Protein AF-A0A101GQS1-F1 (afdb_monomer)

Foldseek 3Di:
DVLVVLLVVLCVVQDDFDADPALGTKDKAWDDKDFPPPPDDPDDGQKIKIFIFIDAAAPDDQCNVCVSSVVSQVVSCVVVVLWDKDKHFDKDWDQDPVRDIDIDGLDQHHFDQCPPPVNVVLDDDPPPPDPPDDDGDDNDDDCCSCQCVPVVAREDEDEFDDPVLPPDPPRDGDPVSVVSSVCSVVPPDDPPVVVVVDDQPPDDDHDHHDYDYDDDDDDDPDPDDDGSRTMMMMTGRDDPDD

Mean predicted aligned error: 12.51 Å

Structure (mmCIF, N/CA/C/O backbone):
data_AF-A0A101GQS1-F1
#
_entry.id   AF-A0A101GQS1-F1
#
loop_
_atom_site.group_PDB
_atom_site.id
_atom_site.type_symbol
_atom_site.label_atom_id
_atom_site.label_alt_id
_atom_site.label_comp_id
_atom_site.label_asym_id
_atom_site.label_entity_id
_atom_site.label_seq_id
_atom_site.pdbx_PDB_ins_code
_atom_site.Cartn_x
_atom_site.Cartn_y
_atom_site.Cartn_z
_atom_site.occupancy
_atom_site.B_iso_or_equiv
_atom_site.auth_seq_id
_atom_site.auth_comp_id
_atom_site.auth_asym_id
_atom_site.auth_atom_id
_atom_site.pdbx_PDB_model_num
ATOM 1 N N . MET A 1 1 ? -17.249 7.925 18.571 1.00 57.56 1 MET A N 1
ATOM 2 C CA . MET A 1 1 ? -16.593 8.965 17.734 1.00 57.56 1 MET A CA 1
ATOM 3 C C . MET A 1 1 ? -15.457 9.698 18.450 1.00 57.56 1 MET A C 1
ATOM 5 O O . MET A 1 1 ? -14.369 9.740 17.896 1.00 57.56 1 MET A O 1
ATOM 9 N N . LYS A 1 2 ? -15.648 10.219 19.678 1.00 71.62 2 LYS A N 1
ATOM 10 C CA . LYS A 1 2 ? -14.567 10.901 20.428 1.00 71.62 2 LYS A CA 1
ATOM 11 C C . LYS A 1 2 ? -13.313 10.036 20.640 1.00 71.62 2 LYS A C 1
ATOM 13 O O . LYS A 1 2 ? -12.212 10.530 20.462 1.00 71.62 2 LYS A O 1
ATOM 18 N N . THR A 1 3 ? -13.489 8.743 20.910 1.00 84.38 3 THR A N 1
ATOM 19 C CA . THR A 1 3 ? -12.393 7.770 21.070 1.00 84.38 3 THR A CA 1
ATOM 20 C C . THR A 1 3 ? -11.575 7.555 19.789 1.00 84.38 3 THR A C 1
ATOM 22 O O . THR A 1 3 ? -10.353 7.463 19.855 1.00 84.38 3 THR A O 1
ATOM 25 N N . MET A 1 4 ? -12.217 7.552 18.611 1.00 88.75 4 MET A N 1
ATOM 26 C CA . MET A 1 4 ? -11.519 7.447 17.318 1.00 88.75 4 MET A CA 1
ATOM 27 C C . MET A 1 4 ? -10.634 8.669 17.047 1.00 88.75 4 MET A C 1
ATOM 29 O O . MET A 1 4 ? -9.553 8.520 16.492 1.00 88.75 4 MET A O 1
ATOM 33 N N . MET A 1 5 ? -11.047 9.871 17.464 1.00 90.25 5 MET A N 1
ATOM 34 C CA . MET A 1 5 ? -10.208 11.066 17.298 1.00 90.25 5 MET A CA 1
ATOM 35 C C . MET A 1 5 ? -8.887 10.943 18.063 1.00 90.25 5 MET A C 1
ATOM 37 O O . MET A 1 5 ? -7.844 11.310 17.525 1.00 90.25 5 MET A O 1
ATOM 41 N N . SER A 1 6 ? -8.915 10.385 19.279 1.00 89.75 6 SER A N 1
ATOM 42 C CA . SER A 1 6 ? -7.698 10.114 20.055 1.00 89.75 6 SER A CA 1
ATOM 43 C C . SER A 1 6 ? -6.780 9.140 19.320 1.00 89.75 6 SER A C 1
ATOM 45 O O . SER A 1 6 ? -5.589 9.407 19.193 1.00 89.75 6 SER A O 1
ATOM 47 N N . LEU A 1 7 ? -7.342 8.061 18.762 1.00 93.25 7 LEU A N 1
ATOM 48 C CA . LEU A 1 7 ? -6.574 7.091 17.985 1.00 93.25 7 LEU A CA 1
ATOM 49 C C . LEU A 1 7 ? -5.949 7.720 16.734 1.00 93.25 7 LEU A C 1
ATOM 51 O O . LEU A 1 7 ? -4.758 7.545 16.510 1.00 93.25 7 LEU A O 1
ATOM 55 N N . LEU A 1 8 ? -6.712 8.481 15.945 1.00 94.00 8 LEU A N 1
ATOM 56 C CA . LEU A 1 8 ? -6.187 9.143 14.745 1.00 94.00 8 LEU A CA 1
ATOM 57 C C . LEU A 1 8 ? -5.112 10.175 15.071 1.00 94.00 8 LEU A C 1
ATOM 59 O O . LEU A 1 8 ? -4.105 10.245 14.377 1.00 94.00 8 LEU A O 1
ATOM 63 N N . THR A 1 9 ? -5.296 10.926 16.157 1.00 93.75 9 THR A N 1
ATOM 64 C CA . THR A 1 9 ? -4.289 11.880 16.632 1.00 93.75 9 THR A CA 1
ATOM 65 C C . THR A 1 9 ? -2.993 11.167 17.013 1.00 93.75 9 THR A C 1
ATOM 67 O O . THR A 1 9 ? -1.916 11.644 16.667 1.00 93.75 9 THR A O 1
ATOM 70 N N . SER A 1 10 ? -3.078 10.027 17.704 1.00 94.75 10 SER A N 1
ATOM 71 C CA . SER A 1 10 ? -1.903 9.213 18.029 1.00 94.75 10 SER A CA 1
ATOM 72 C C . SER A 1 10 ? -1.272 8.589 16.789 1.00 94.75 10 SER A C 1
ATOM 74 O O . SER A 1 10 ? -0.054 8.606 16.671 1.00 94.75 10 SER A O 1
ATOM 76 N N . VAL A 1 11 ? -2.061 8.109 15.823 1.00 95.19 11 VAL A N 1
ATOM 77 C CA . VAL A 1 11 ? -1.522 7.603 14.550 1.00 95.19 11 VAL A CA 1
ATOM 78 C C . VAL A 1 11 ? -0.736 8.692 13.823 1.00 95.19 11 VAL A C 1
ATOM 80 O O . VAL A 1 11 ? 0.394 8.436 13.435 1.00 95.19 11 VAL A O 1
ATOM 83 N N . GLU A 1 12 ? -1.267 9.909 13.706 1.00 93.56 12 GLU A N 1
ATOM 84 C CA . GLU A 1 12 ? -0.570 11.014 13.031 1.00 93.56 12 GLU A CA 1
ATOM 85 C C . GLU A 1 12 ? 0.730 11.426 13.746 1.00 93.56 12 GLU A C 1
ATOM 87 O O . GLU A 1 12 ? 1.696 11.818 13.100 1.00 93.56 12 GLU A O 1
ATOM 92 N N . LYS A 1 13 ? 0.775 11.336 15.083 1.00 94.75 13 LYS A N 1
ATOM 93 C CA . LYS A 1 13 ? 1.939 11.751 15.887 1.00 94.75 13 LYS A CA 1
ATOM 94 C C . LYS A 1 13 ? 3.006 10.671 16.049 1.00 94.75 13 LYS A C 1
ATOM 96 O O . LYS A 1 13 ? 4.185 10.994 16.154 1.00 94.75 13 LYS A O 1
ATOM 101 N N . GLU A 1 14 ? 2.592 9.415 16.168 1.00 95.75 14 GLU A N 1
ATOM 102 C CA . GLU A 1 14 ? 3.450 8.299 16.582 1.00 95.75 14 GLU A CA 1
ATOM 103 C C . GLU A 1 14 ? 3.821 7.378 15.412 1.00 95.75 14 GLU A C 1
ATOM 105 O O . GLU A 1 14 ? 4.739 6.560 15.532 1.00 95.75 14 GLU A O 1
ATOM 110 N N . PHE A 1 15 ? 3.126 7.475 14.273 1.00 94.25 15 PHE A N 1
ATOM 111 C CA . PHE A 1 15 ? 3.508 6.736 13.078 1.00 94.25 15 PHE A CA 1
ATOM 112 C C . PHE A 1 15 ? 4.801 7.308 12.495 1.00 94.25 15 PHE A C 1
ATOM 114 O O . PHE A 1 15 ? 4.880 8.465 12.097 1.00 94.25 15 PHE A O 1
ATOM 121 N N . ILE A 1 16 ? 5.810 6.451 12.408 1.00 93.00 16 ILE A N 1
ATOM 122 C CA . ILE A 1 16 ? 7.114 6.757 11.828 1.00 93.00 16 ILE A CA 1
ATOM 123 C C . ILE A 1 16 ? 7.197 6.027 10.487 1.00 93.00 16 ILE A C 1
ATOM 125 O O . ILE A 1 16 ? 7.263 4.790 10.484 1.00 93.00 16 ILE A O 1
ATOM 129 N N . PRO A 1 17 ? 7.180 6.747 9.355 1.00 88.19 17 PRO A N 1
ATOM 130 C CA . PRO A 1 17 ? 7.329 6.131 8.051 1.00 88.19 17 PRO A CA 1
ATOM 131 C C . PRO A 1 17 ? 8.732 5.547 7.871 1.00 88.19 17 PRO A C 1
ATOM 133 O O . PRO A 1 17 ? 9.728 6.042 8.392 1.00 88.19 17 PRO A O 1
ATOM 136 N N . HIS A 1 18 ? 8.809 4.464 7.105 1.00 87.38 18 HIS A N 1
ATOM 137 C CA . HIS A 1 18 ? 10.094 3.912 6.688 1.00 87.38 18 HIS A CA 1
ATOM 138 C C . HIS A 1 18 ? 10.671 4.777 5.565 1.00 87.38 18 HIS A C 1
ATOM 140 O O . HIS A 1 18 ? 9.917 5.408 4.828 1.00 87.38 18 HIS A O 1
ATOM 146 N N . TRP A 1 19 ? 11.988 4.750 5.384 1.00 89.12 19 TRP A N 1
ATOM 147 C CA . TRP A 1 19 ? 12.665 5.476 4.313 1.00 89.12 19 TRP A CA 1
ATOM 148 C C . TRP A 1 19 ? 13.533 4.534 3.480 1.00 89.12 19 TRP A C 1
ATOM 150 O O . TRP A 1 19 ? 14.114 3.584 4.006 1.00 89.12 19 TRP A O 1
ATOM 160 N N . HIS A 1 20 ? 13.619 4.794 2.178 1.00 86.06 20 HIS A N 1
ATOM 161 C CA . HIS A 1 20 ? 14.476 4.062 1.253 1.00 86.06 20 HIS A CA 1
ATOM 162 C C . HIS A 1 20 ? 15.251 5.036 0.348 1.00 86.06 20 HIS A C 1
ATOM 164 O O . HIS A 1 20 ? 14.618 5.928 -0.220 1.00 86.06 20 HIS A O 1
ATOM 170 N N . PRO A 1 21 ? 16.564 4.832 0.107 1.00 84.56 21 PRO A N 1
ATOM 171 C CA . PRO A 1 21 ? 17.395 5.759 -0.671 1.00 84.56 21 PRO A CA 1
ATOM 172 C C . PRO A 1 21 ? 16.851 6.130 -2.049 1.00 84.56 21 PRO A C 1
ATOM 174 O O . PRO A 1 21 ? 16.933 7.285 -2.448 1.00 84.56 21 PRO A O 1
ATOM 177 N N . LEU A 1 22 ? 16.276 5.156 -2.762 1.00 81.00 22 LEU A N 1
ATOM 178 C CA . LEU A 1 22 ? 15.710 5.377 -4.094 1.00 81.00 22 LEU A CA 1
ATOM 179 C C . LEU A 1 22 ? 14.228 5.764 -4.067 1.00 81.00 22 LEU A C 1
ATOM 181 O O . LEU A 1 22 ? 13.785 6.493 -4.936 1.00 81.00 22 LEU A O 1
ATOM 185 N N . LEU A 1 23 ? 13.440 5.235 -3.125 1.00 81.44 23 LEU A N 1
ATOM 186 C CA . LEU A 1 23 ? 11.970 5.343 -3.179 1.00 81.44 23 LEU A CA 1
ATOM 187 C C . LEU A 1 23 ? 11.432 6.471 -2.290 1.00 81.44 23 LEU A C 1
ATOM 189 O O . LEU A 1 23 ? 10.243 6.790 -2.359 1.00 81.44 23 LEU A O 1
ATOM 193 N N . GLY A 1 24 ? 12.306 7.060 -1.471 1.00 85.25 24 GLY A N 1
ATOM 194 C CA . GLY A 1 24 ? 11.981 8.095 -0.510 1.00 85.25 24 GLY A CA 1
ATOM 195 C C . GLY A 1 24 ? 11.261 7.555 0.722 1.00 85.25 24 GLY A C 1
ATOM 196 O O . GLY A 1 24 ? 11.428 6.402 1.131 1.00 85.25 24 GLY A O 1
ATOM 197 N N . GLU A 1 25 ? 10.474 8.434 1.328 1.00 84.25 25 GLU A N 1
ATOM 198 C CA . GLU A 1 25 ? 9.696 8.160 2.528 1.00 84.25 25 GLU A CA 1
ATOM 199 C C . GLU A 1 25 ? 8.403 7.398 2.188 1.00 84.25 25 GLU A C 1
ATOM 201 O O . GLU A 1 25 ? 7.691 7.703 1.226 1.00 84.25 25 GLU A O 1
ATOM 206 N N . GLY A 1 26 ? 8.088 6.379 2.985 1.00 83.25 26 GLY A N 1
ATOM 207 C CA . GLY A 1 26 ? 6.782 5.736 2.965 1.00 83.25 26 GLY A CA 1
ATOM 208 C C . GLY A 1 26 ? 5.706 6.714 3.432 1.00 83.25 26 GLY A C 1
ATOM 209 O O . GLY A 1 26 ? 5.958 7.604 4.230 1.00 83.25 26 GLY A O 1
ATOM 210 N N . ILE A 1 27 ? 4.474 6.538 2.970 1.00 84.12 27 ILE A N 1
ATOM 211 C CA . ILE A 1 27 ? 3.362 7.401 3.390 1.00 84.12 27 ILE A CA 1
ATOM 212 C C . ILE A 1 27 ? 2.271 6.570 4.039 1.00 84.12 27 ILE A C 1
ATOM 214 O O . ILE A 1 27 ? 2.053 5.422 3.651 1.00 84.12 27 ILE A O 1
ATOM 218 N N . LEU A 1 28 ? 1.565 7.175 4.987 1.00 89.06 28 LEU A N 1
ATOM 219 C CA . LEU A 1 28 ? 0.296 6.703 5.519 1.00 89.06 28 LEU A CA 1
ATOM 220 C C . LEU A 1 28 ? -0.673 7.885 5.469 1.00 89.06 28 LEU A C 1
ATOM 222 O O . LEU A 1 28 ? -0.412 8.923 6.070 1.00 89.06 28 LEU A O 1
ATOM 226 N N . LYS A 1 29 ? -1.754 7.765 4.700 1.00 87.88 29 LYS A N 1
ATOM 227 C CA . LYS A 1 29 ? -2.747 8.830 4.524 1.00 87.88 29 LYS A CA 1
ATOM 228 C C . LYS A 1 29 ? -4.140 8.285 4.750 1.00 87.88 29 LYS A C 1
ATOM 230 O O . LYS A 1 29 ? -4.486 7.236 4.215 1.00 87.88 29 LYS A O 1
ATOM 235 N N . VAL A 1 30 ? -4.941 8.995 5.536 1.00 91.06 30 VAL A N 1
ATOM 236 C CA . VAL A 1 30 ? -6.366 8.686 5.668 1.00 91.06 30 VAL A CA 1
ATOM 237 C C . VAL A 1 30 ? -7.041 8.937 4.323 1.00 91.06 30 VAL A C 1
ATOM 239 O O . VAL A 1 30 ? -6.847 9.986 3.715 1.00 91.06 30 VAL A O 1
ATOM 242 N N . THR A 1 31 ? -7.814 7.959 3.866 1.00 85.38 31 THR A N 1
ATOM 243 C CA . THR A 1 31 ? -8.552 8.010 2.593 1.00 85.38 31 THR A CA 1
ATOM 244 C C . THR A 1 31 ? -10.052 8.101 2.825 1.00 85.38 31 THR A C 1
ATOM 246 O O . THR A 1 31 ? -10.718 8.878 2.156 1.00 85.38 31 THR A O 1
ATOM 249 N N . ASP A 1 32 ? -10.562 7.381 3.827 1.00 88.19 32 ASP A N 1
ATOM 250 C CA . ASP A 1 32 ? -11.980 7.344 4.170 1.00 88.19 32 ASP A CA 1
ATOM 251 C C . ASP A 1 32 ? -12.149 7.275 5.699 1.00 88.19 32 ASP A C 1
ATOM 253 O O . ASP A 1 32 ? -11.41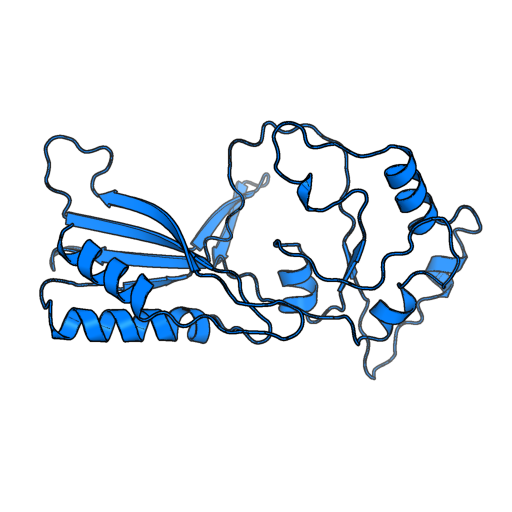7 6.548 6.378 1.00 88.19 32 ASP A O 1
ATOM 257 N N . ILE A 1 33 ? -13.135 7.998 6.243 1.00 91.69 33 ILE A N 1
ATOM 258 C CA . ILE A 1 33 ? -13.606 7.883 7.634 1.00 91.69 33 ILE A CA 1
ATOM 259 C C . ILE A 1 33 ? -15.122 7.702 7.587 1.00 91.69 33 ILE A C 1
ATOM 261 O O . ILE A 1 33 ? -15.843 8.619 7.198 1.00 91.69 33 ILE A O 1
ATOM 265 N N . ILE A 1 34 ? -15.611 6.531 7.989 1.00 91.12 34 ILE A N 1
ATOM 266 C CA . ILE A 1 34 ? -17.026 6.164 7.875 1.00 91.12 34 ILE A CA 1
ATOM 267 C C . ILE A 1 34 ? -17.545 5.733 9.246 1.00 91.12 34 ILE A C 1
ATOM 269 O O . ILE A 1 34 ? -17.047 4.778 9.848 1.00 91.12 34 ILE A O 1
ATOM 273 N N . SER A 1 35 ? -18.555 6.435 9.754 1.00 89.31 35 SER A N 1
ATOM 274 C CA . SER A 1 35 ? -19.300 6.019 10.942 1.00 89.31 35 SER A CA 1
ATOM 275 C C . SER A 1 35 ? -20.334 4.943 10.588 1.00 89.31 35 SER A C 1
ATOM 277 O O . SER A 1 35 ? -20.719 4.798 9.436 1.00 89.31 35 SER A O 1
ATOM 279 N N . SER A 1 36 ? -20.795 4.161 11.561 1.00 88.06 36 SER A N 1
ATOM 280 C CA . SER A 1 36 ? -21.915 3.231 11.368 1.00 88.06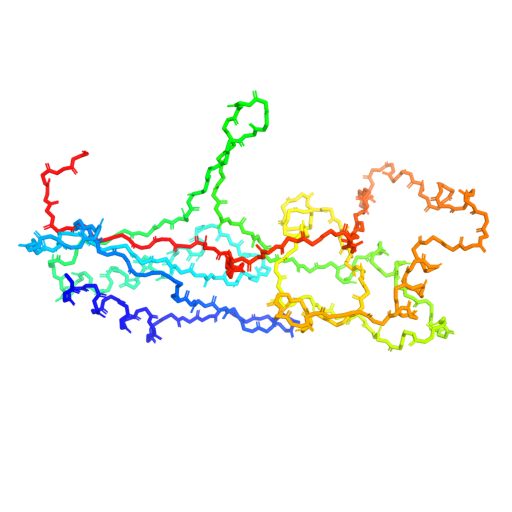 36 SER A CA 1
ATOM 281 C C . SER A 1 36 ? -22.936 3.407 12.495 1.00 88.06 36 SER A C 1
ATOM 283 O O . SER A 1 36 ? -22.519 3.450 13.655 1.00 88.06 36 SER A O 1
ATOM 285 N N . PRO A 1 37 ? -24.244 3.467 12.181 1.00 89.81 37 PRO A N 1
ATOM 286 C CA . PRO A 1 37 ? -24.823 3.423 10.829 1.00 89.81 37 PRO A CA 1
ATOM 287 C C . PRO A 1 37 ? -24.518 4.683 9.989 1.00 89.81 37 PRO A C 1
ATOM 289 O O . PRO A 1 37 ? -24.333 5.771 10.536 1.00 89.81 37 PRO A O 1
ATOM 292 N N . TYR A 1 38 ? -24.456 4.517 8.661 1.00 87.19 38 TYR A N 1
ATOM 293 C CA . TYR A 1 38 ? -24.281 5.586 7.667 1.00 87.19 38 TYR A CA 1
ATOM 294 C C . TYR A 1 38 ? -25.169 5.317 6.434 1.00 87.19 38 TYR A C 1
ATOM 296 O O . TYR A 1 38 ? -25.209 4.169 5.988 1.00 87.19 38 TYR A O 1
ATOM 304 N N . PRO A 1 39 ? -25.853 6.330 5.861 1.00 87.75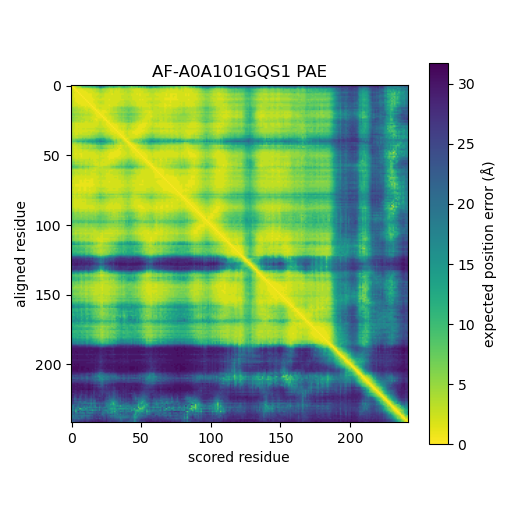 39 PRO A N 1
ATOM 305 C CA . PRO A 1 39 ? -25.930 7.718 6.329 1.00 87.75 39 PRO A CA 1
ATOM 306 C C . PRO A 1 39 ? -26.634 7.829 7.692 1.00 87.75 39 PRO A C 1
ATOM 308 O O . PRO A 1 39 ? -27.408 6.958 8.085 1.00 87.75 39 PRO A O 1
ATOM 311 N N . GLY A 1 40 ? -26.316 8.875 8.458 1.00 82.12 40 GLY A N 1
ATOM 312 C CA . GLY A 1 40 ? -26.866 9.055 9.803 1.00 82.12 40 GLY A CA 1
ATOM 313 C C . GLY A 1 40 ? -28.370 9.345 9.774 1.00 82.12 40 GLY A C 1
ATOM 314 O O . GLY A 1 40 ? -28.809 10.229 9.047 1.00 82.12 40 GLY A O 1
ATOM 315 N N . ALA A 1 41 ? -29.149 8.636 10.595 1.00 82.06 41 ALA A N 1
ATOM 316 C CA . ALA A 1 41 ? -30.606 8.786 10.692 1.00 82.06 41 ALA A CA 1
ATOM 317 C C . ALA A 1 41 ? -31.045 9.084 12.139 1.00 82.06 41 ALA A C 1
ATOM 319 O O . ALA A 1 41 ? -31.773 8.308 12.749 1.00 82.06 41 ALA A O 1
ATOM 320 N N . SER A 1 42 ? -30.545 10.184 12.718 1.00 87.06 42 SER A N 1
ATOM 321 C CA . SER A 1 42 ? -30.807 10.584 14.118 1.00 87.06 42 SER A CA 1
ATOM 322 C C . SER A 1 42 ? -30.396 9.538 15.170 1.00 87.06 42 SER A C 1
ATOM 324 O O . SER A 1 42 ? -30.968 9.471 16.255 1.00 87.06 42 SER A O 1
ATOM 326 N N . VAL A 1 43 ? -29.372 8.736 14.860 1.00 86.06 43 VAL A N 1
ATOM 327 C CA . VAL A 1 43 ? -28.782 7.724 15.751 1.00 86.06 43 VAL A CA 1
ATOM 328 C C . VAL A 1 43 ? -27.323 8.080 16.016 1.00 86.06 43 VAL A C 1
ATOM 330 O O . VAL A 1 43 ? -26.600 8.485 15.106 1.00 86.06 43 VAL A O 1
ATOM 333 N N . ILE A 1 44 ? -26.882 7.921 17.265 1.00 85.44 44 ILE A N 1
ATOM 334 C CA . ILE A 1 44 ? -25.471 8.067 17.635 1.00 85.44 44 ILE A CA 1
ATOM 335 C C . ILE A 1 44 ? -24.703 6.850 17.093 1.00 85.44 44 ILE A C 1
ATOM 337 O O . ILE A 1 44 ? -25.032 5.730 17.484 1.00 85.44 44 ILE A O 1
ATOM 341 N N . PRO A 1 45 ? -23.677 7.035 16.239 1.00 85.81 45 PRO A N 1
ATOM 342 C CA . PRO A 1 45 ? -22.910 5.919 15.704 1.00 85.81 45 PRO A CA 1
ATOM 343 C C . PRO A 1 45 ? -22.176 5.135 16.789 1.00 85.81 45 PRO A C 1
ATOM 345 O O . PRO A 1 45 ? -21.500 5.717 17.646 1.00 85.81 45 PRO A O 1
ATOM 348 N N . ASP A 1 46 ? -22.249 3.814 16.693 1.00 86.31 46 ASP A N 1
ATOM 349 C CA . ASP A 1 46 ? -21.571 2.873 17.581 1.00 86.31 46 ASP A CA 1
ATOM 350 C C . ASP A 1 46 ? -20.262 2.336 16.984 1.00 86.31 46 ASP A C 1
ATOM 352 O O . ASP A 1 46 ? -19.480 1.679 17.669 1.00 86.31 46 ASP A O 1
ATOM 356 N N . ARG A 1 47 ? -19.986 2.629 15.711 1.00 87.31 47 ARG A N 1
ATOM 357 C CA . ARG A 1 47 ? -18.779 2.180 15.015 1.00 87.31 47 ARG A CA 1
ATOM 358 C C . ARG A 1 47 ? -18.176 3.287 14.175 1.00 87.31 47 ARG A C 1
ATOM 360 O O . ARG A 1 47 ? -18.869 4.180 13.686 1.00 87.31 47 ARG A O 1
ATOM 367 N N . CYS A 1 48 ? -16.863 3.216 14.009 1.00 91.12 48 CYS A N 1
ATOM 368 C CA . CYS A 1 48 ? -16.125 4.041 13.065 1.00 91.12 48 CYS A CA 1
ATOM 369 C C . CYS A 1 48 ? -15.049 3.187 12.397 1.00 91.12 48 CYS A C 1
ATOM 371 O O . CYS A 1 48 ? -14.294 2.498 13.088 1.00 91.12 48 CYS A O 1
ATOM 373 N N . ARG A 1 49 ? -15.000 3.233 11.066 1.00 92.38 49 ARG A N 1
ATOM 374 C CA . ARG A 1 49 ? -13.964 2.618 10.241 1.00 92.38 49 ARG A CA 1
ATOM 375 C C . ARG A 1 49 ? -13.144 3.717 9.594 1.00 92.38 49 ARG A C 1
ATOM 377 O O . ARG A 1 49 ? -13.703 4.629 8.988 1.00 92.38 49 ARG A O 1
ATOM 384 N N . VAL A 1 50 ? -11.828 3.607 9.711 1.00 93.62 50 VAL A N 1
ATOM 385 C CA . VAL A 1 50 ? -10.886 4.500 9.041 1.00 93.62 50 VAL A CA 1
ATOM 386 C C . VAL A 1 50 ? -10.022 3.682 8.106 1.00 93.62 50 VAL A C 1
ATOM 388 O O . VAL A 1 50 ? -9.419 2.696 8.523 1.00 93.62 50 VAL A O 1
ATOM 391 N N . THR A 1 51 ? -9.967 4.107 6.849 1.00 93.12 51 THR A N 1
ATOM 392 C CA . THR A 1 51 ? -9.159 3.460 5.817 1.00 93.12 51 THR A CA 1
ATOM 393 C C . THR A 1 51 ? -7.923 4.298 5.547 1.00 93.12 51 THR A C 1
ATOM 395 O O . THR A 1 51 ? -8.029 5.489 5.234 1.00 93.12 51 THR A O 1
ATOM 398 N N . PHE A 1 52 ? -6.752 3.676 5.610 1.00 92.69 52 PHE A N 1
ATOM 399 C CA . PHE A 1 52 ? -5.485 4.311 5.285 1.00 92.69 52 PHE A CA 1
ATOM 400 C C . PHE A 1 52 ? -4.929 3.785 3.961 1.00 92.69 52 PHE A C 1
ATOM 402 O O . PHE A 1 52 ?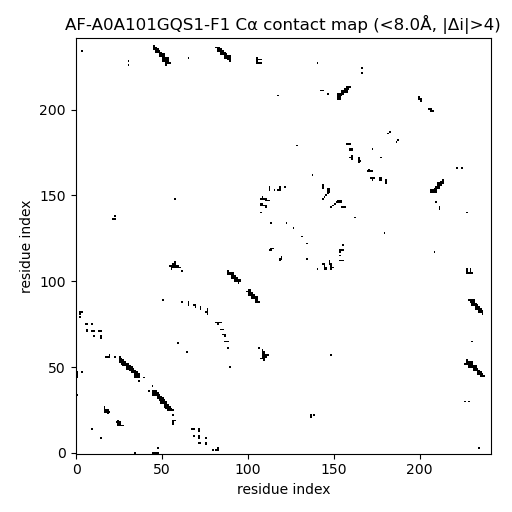 -4.759 2.579 3.752 1.00 92.69 52 PHE A O 1
ATOM 409 N N . GLY A 1 53 ? -4.576 4.718 3.083 1.00 89.69 53 GLY A N 1
ATOM 410 C CA . GLY A 1 53 ? -3.676 4.470 1.973 1.00 89.69 53 GLY A CA 1
ATOM 411 C C . GLY A 1 53 ? -2.239 4.456 2.477 1.00 89.69 53 GLY A C 1
ATOM 412 O O . GLY A 1 53 ? -1.790 5.432 3.080 1.00 89.69 53 GLY A O 1
ATOM 413 N N . ARG A 1 54 ? -1.513 3.359 2.249 1.00 87.44 54 ARG A N 1
ATOM 414 C CA . ARG A 1 54 ? -0.099 3.249 2.627 1.00 87.44 54 ARG A CA 1
ATOM 415 C C . ARG A 1 54 ? 0.752 2.959 1.402 1.00 87.44 54 ARG A C 1
ATOM 417 O O . ARG A 1 54 ? 0.450 2.030 0.660 1.00 87.44 54 ARG A O 1
ATOM 424 N N . ARG A 1 55 ? 1.848 3.697 1.219 1.00 84.62 55 ARG A N 1
ATOM 425 C CA . ARG A 1 55 ? 2.877 3.324 0.237 1.00 84.62 55 ARG A CA 1
ATOM 426 C C . ARG A 1 55 ? 3.879 2.397 0.904 1.00 84.62 55 ARG A C 1
ATOM 428 O O . ARG A 1 55 ? 4.504 2.771 1.897 1.00 84.62 55 ARG A O 1
ATOM 435 N N . LEU A 1 56 ? 3.998 1.188 0.370 1.00 86.25 56 LEU A N 1
ATOM 436 C CA . LEU A 1 56 ? 4.956 0.203 0.851 1.00 86.25 56 LEU A CA 1
ATOM 437 C C . LEU A 1 56 ? 6.304 0.399 0.161 1.00 86.25 56 LEU A C 1
ATOM 439 O O . LEU A 1 56 ? 6.376 0.719 -1.024 1.00 86.25 56 LEU A O 1
ATOM 443 N N . LEU A 1 57 ? 7.367 0.215 0.936 1.00 86.88 57 LEU A N 1
ATOM 444 C CA . LEU A 1 57 ? 8.738 0.162 0.442 1.00 86.88 57 LEU A CA 1
ATOM 445 C C . LEU A 1 57 ? 9.169 -1.306 0.324 1.00 86.88 57 LEU A C 1
ATOM 447 O O . LEU A 1 57 ? 8.428 -2.215 0.713 1.00 86.88 57 LEU A O 1
ATOM 451 N N . VAL A 1 58 ? 10.362 -1.533 -0.225 1.00 87.38 58 VAL A N 1
ATOM 452 C CA . VAL A 1 58 ? 10.953 -2.874 -0.337 1.00 87.38 58 VAL A CA 1
ATOM 453 C C . VAL A 1 58 ? 11.011 -3.581 1.017 1.00 87.38 58 VAL A C 1
ATOM 455 O O . VAL A 1 58 ? 11.151 -2.940 2.060 1.00 87.38 58 VAL A O 1
ATOM 458 N N . ASN A 1 59 ? 10.894 -4.910 0.995 1.00 83.56 59 ASN A N 1
ATOM 459 C CA . ASN A 1 59 ? 10.897 -5.781 2.178 1.00 83.56 59 ASN A CA 1
ATOM 460 C C . ASN A 1 59 ? 9.751 -5.523 3.179 1.00 83.56 59 ASN A C 1
ATOM 462 O O . ASN A 1 59 ? 9.777 -6.033 4.300 1.00 83.56 59 ASN A O 1
ATOM 466 N N . GLY A 1 60 ? 8.737 -4.733 2.807 1.00 83.75 60 GLY A N 1
ATOM 467 C CA . GLY A 1 60 ? 7.529 -4.582 3.610 1.00 83.75 60 GLY A CA 1
ATOM 468 C C . GLY A 1 60 ? 6.757 -5.900 3.683 1.00 83.75 60 GLY A C 1
ATOM 469 O O . GLY A 1 60 ? 6.479 -6.505 2.654 1.00 83.75 60 GLY A O 1
ATOM 470 N N . THR A 1 61 ? 6.379 -6.325 4.889 1.00 89.94 61 THR A N 1
ATOM 471 C CA . THR A 1 61 ? 5.524 -7.503 5.113 1.00 89.94 61 THR A CA 1
ATOM 472 C C . THR A 1 61 ? 4.145 -7.091 5.615 1.00 89.94 61 THR A C 1
ATOM 474 O O . THR A 1 61 ? 3.982 -6.013 6.195 1.00 89.94 61 THR A O 1
ATOM 477 N N . LYS A 1 62 ? 3.146 -7.960 5.438 1.00 90.50 62 LYS A N 1
ATOM 478 C CA . LYS A 1 62 ? 1.778 -7.752 5.942 1.00 90.50 62 LYS A CA 1
ATOM 479 C C . LYS A 1 62 ? 1.776 -7.501 7.452 1.00 90.50 62 LYS A C 1
ATOM 481 O O . LYS A 1 62 ? 1.167 -6.552 7.946 1.00 90.50 62 LYS A O 1
ATOM 486 N N . GLU A 1 63 ? 2.549 -8.290 8.188 1.00 91.62 63 GLU A N 1
ATOM 487 C CA . GLU A 1 63 ? 2.706 -8.184 9.636 1.00 91.62 63 GLU A CA 1
ATOM 488 C C . GLU A 1 63 ? 3.391 -6.873 10.014 1.00 91.62 63 GLU A C 1
ATOM 490 O O . GLU A 1 63 ? 2.941 -6.185 10.932 1.00 91.62 63 GLU A O 1
ATOM 495 N N . GLY A 1 64 ? 4.452 -6.502 9.290 1.00 89.50 64 GLY A N 1
ATOM 496 C CA . GLY A 1 64 ? 5.190 -5.260 9.502 1.00 89.50 64 GLY A CA 1
ATOM 497 C C . GLY A 1 64 ? 4.319 -4.028 9.275 1.00 89.50 64 GLY A C 1
ATOM 498 O O . GLY A 1 64 ? 4.378 -3.072 10.050 1.00 89.50 64 GLY A O 1
ATOM 499 N N . VAL A 1 65 ? 3.439 -4.083 8.272 1.00 89.69 65 VAL A N 1
ATOM 500 C CA . VAL A 1 65 ? 2.481 -3.017 7.979 1.00 89.69 65 VAL A CA 1
ATOM 501 C C . VAL A 1 65 ? 1.525 -2.786 9.151 1.00 89.69 65 VAL A C 1
ATOM 503 O O . VAL A 1 65 ? 1.294 -1.640 9.541 1.00 89.69 65 VAL A O 1
ATOM 506 N N . LEU A 1 66 ? 1.018 -3.857 9.760 1.00 93.31 66 LEU A N 1
ATOM 507 C CA . LEU A 1 66 ? 0.077 -3.763 10.876 1.00 93.31 66 LEU A CA 1
ATOM 508 C C . LEU A 1 66 ? 0.761 -3.495 12.224 1.00 93.31 66 LEU A C 1
ATOM 510 O O . LEU A 1 66 ? 0.135 -2.941 13.126 1.00 93.31 66 LEU A O 1
ATOM 514 N N . LYS A 1 67 ? 2.030 -3.888 12.390 1.00 94.38 67 LYS A N 1
ATOM 515 C CA . LYS A 1 67 ? 2.737 -3.892 13.682 1.00 94.38 67 LYS A CA 1
ATOM 516 C C . LYS A 1 67 ? 2.727 -2.531 14.375 1.00 94.38 67 LYS A C 1
ATOM 518 O O . LYS A 1 67 ? 2.378 -2.457 15.549 1.00 94.38 67 LYS A O 1
ATOM 523 N N . GLN A 1 68 ? 3.085 -1.465 13.662 1.00 93.69 68 GLN A N 1
ATOM 524 C CA . GLN A 1 68 ? 3.165 -0.122 14.246 1.00 93.69 68 GLN A CA 1
ATOM 525 C C . GLN A 1 68 ? 1.787 0.405 14.654 1.00 93.69 68 GLN A C 1
ATOM 527 O O . GLN A 1 68 ? 1.628 0.894 15.766 1.00 93.69 68 GLN A O 1
ATOM 532 N N . ILE A 1 69 ? 0.766 0.208 13.815 1.00 95.00 69 ILE A N 1
ATOM 533 C CA . ILE A 1 69 ? -0.606 0.619 14.144 1.00 95.00 69 ILE A CA 1
ATOM 534 C C . ILE A 1 69 ? -1.144 -0.180 15.336 1.00 95.00 69 ILE A C 1
ATOM 536 O O . ILE A 1 69 ? -1.768 0.392 16.222 1.00 95.00 69 ILE A O 1
ATOM 540 N N . LYS A 1 70 ? -0.837 -1.482 15.428 1.00 96.00 70 LYS A N 1
ATOM 541 C CA . LYS A 1 70 ? -1.177 -2.308 16.600 1.00 96.00 70 LYS A CA 1
ATOM 542 C C . LYS A 1 70 ? -0.525 -1.788 17.883 1.00 96.00 70 LYS A C 1
ATOM 544 O O . LYS A 1 70 ? -1.164 -1.817 18.931 1.00 96.00 70 LYS A O 1
ATOM 549 N N . LEU A 1 71 ? 0.727 -1.330 17.821 1.00 96.62 71 LEU A N 1
ATOM 550 C CA . LEU A 1 71 ? 1.413 -0.739 18.975 1.00 96.62 71 LEU A CA 1
ATOM 551 C C . LEU A 1 71 ? 0.754 0.574 19.407 1.00 96.62 71 LEU A C 1
ATOM 553 O O . LEU A 1 71 ? 0.472 0.734 20.591 1.00 96.62 71 LEU A O 1
ATOM 557 N N . ILE A 1 72 ? 0.426 1.448 18.454 1.00 96.06 72 ILE A N 1
ATOM 558 C CA . ILE A 1 72 ? -0.272 2.712 18.724 1.00 96.06 72 ILE A CA 1
ATOM 559 C C . ILE A 1 72 ? -1.653 2.439 19.334 1.00 96.06 72 ILE A C 1
ATOM 561 O O . ILE A 1 72 ? -1.987 2.994 20.375 1.00 96.06 72 ILE A O 1
ATOM 565 N N . ILE A 1 73 ? -2.433 1.510 18.765 1.00 94.81 73 ILE A N 1
ATOM 566 C CA . ILE A 1 73 ? -3.734 1.102 19.320 1.00 94.81 73 ILE A CA 1
ATOM 567 C C . ILE A 1 73 ? -3.592 0.637 20.772 1.00 94.81 73 ILE A C 1
ATOM 569 O O . ILE A 1 73 ? -4.380 1.053 21.620 1.00 94.81 73 ILE A O 1
ATOM 573 N N . ARG A 1 74 ? -2.589 -0.197 21.083 1.00 95.00 74 ARG A N 1
ATOM 574 C CA . ARG A 1 74 ? -2.333 -0.652 22.460 1.00 95.00 74 ARG A CA 1
ATOM 575 C C . ARG A 1 74 ? -2.003 0.514 23.391 1.00 95.00 74 ARG A C 1
ATOM 577 O O . ARG A 1 74 ? -2.548 0.559 24.490 1.00 95.00 74 ARG A O 1
ATOM 584 N N . GLY A 1 75 ? -1.164 1.449 22.943 1.00 94.88 75 GLY A N 1
ATOM 585 C CA . GLY A 1 75 ? -0.832 2.665 23.687 1.00 94.88 75 GLY A CA 1
ATOM 586 C C . GLY A 1 75 ? -2.071 3.500 24.004 1.00 94.88 75 GLY A C 1
ATOM 587 O O . GLY A 1 75 ? -2.299 3.838 25.161 1.00 94.88 75 GLY A O 1
ATOM 588 N N . VAL A 1 76 ? -2.926 3.741 23.006 1.00 92.75 76 VAL A N 1
ATOM 589 C CA . VAL A 1 76 ? -4.168 4.513 23.177 1.00 92.75 76 VAL A CA 1
ATOM 590 C C . VAL A 1 76 ? -5.168 3.803 24.082 1.00 92.75 76 VAL A C 1
ATOM 592 O O . VAL A 1 76 ? -5.750 4.418 24.973 1.00 92.75 76 VAL A O 1
ATOM 595 N N . THR A 1 77 ? -5.334 2.494 23.906 1.00 91.38 77 THR A N 1
ATOM 596 C CA . THR A 1 77 ? -6.267 1.687 24.708 1.00 91.38 77 THR A CA 1
ATOM 597 C C . THR A 1 77 ? -5.879 1.669 26.192 1.00 91.38 77 THR A C 1
ATOM 599 O O . THR A 1 77 ? -6.754 1.591 27.050 1.00 91.38 77 THR A O 1
ATOM 602 N N . ALA A 1 78 ? -4.586 1.797 26.518 1.00 92.56 78 ALA A N 1
ATOM 603 C CA . ALA A 1 78 ? -4.120 1.851 27.903 1.00 92.56 78 ALA A CA 1
ATOM 604 C C . ALA A 1 78 ? -4.608 3.097 28.671 1.00 92.56 78 ALA A C 1
ATOM 606 O O . ALA A 1 78 ? -4.799 3.011 29.882 1.00 92.56 78 ALA A O 1
ATOM 607 N N . PHE A 1 79 ? -4.833 4.234 27.997 1.00 89.50 79 PHE A N 1
ATOM 608 C CA . PHE A 1 79 ? -5.323 5.469 28.632 1.00 89.50 79 PHE A CA 1
ATOM 609 C C . PHE A 1 79 ? -6.759 5.857 28.246 1.00 89.50 79 PHE A C 1
ATOM 611 O O . PHE A 1 79 ? -7.366 6.692 28.913 1.00 89.50 79 PHE A O 1
ATOM 618 N N . GLU A 1 80 ? -7.335 5.241 27.213 1.00 87.94 80 GLU A N 1
ATOM 619 C CA . GLU A 1 80 ? -8.751 5.356 26.849 1.00 87.94 80 GLU A CA 1
ATOM 620 C C . GLU A 1 80 ? -9.389 3.953 26.806 1.00 87.94 80 GLU A C 1
ATOM 622 O O . GLU A 1 80 ? -9.566 3.385 25.727 1.00 87.94 80 GLU A O 1
ATOM 627 N N . PRO A 1 81 ? -9.778 3.381 27.964 1.00 86.94 81 PRO A N 1
ATOM 628 C CA . PRO A 1 81 ? -10.304 2.013 28.045 1.00 86.94 81 PRO A CA 1
ATOM 629 C C . PRO A 1 81 ? -11.614 1.781 27.278 1.00 86.94 81 PRO A C 1
ATOM 631 O O . PRO A 1 81 ? -12.007 0.640 27.045 1.00 86.94 81 PRO A O 1
ATOM 634 N N . ARG A 1 82 ? -12.324 2.852 26.891 1.00 87.00 82 ARG A N 1
ATOM 635 C CA . ARG A 1 82 ? -13.540 2.760 26.062 1.00 87.00 82 ARG A CA 1
ATOM 636 C C . ARG A 1 82 ? -13.220 2.555 24.582 1.00 87.00 82 ARG A C 1
ATOM 638 O O . ARG A 1 82 ? -14.124 2.231 23.813 1.00 87.00 82 ARG A O 1
ATOM 645 N N . LEU A 1 83 ? -11.975 2.791 24.160 1.00 87.25 83 LEU A N 1
ATOM 646 C CA . LEU A 1 83 ? -11.528 2.480 22.812 1.00 87.25 83 LEU A CA 1
ATOM 647 C C . LEU A 1 83 ? -11.326 0.970 22.706 1.00 87.25 83 LEU A C 1
ATOM 649 O O . LEU A 1 83 ? -10.384 0.414 23.257 1.00 87.25 83 LEU A O 1
ATOM 653 N N . LYS A 1 84 ? -12.182 0.317 21.931 1.00 89.00 84 LYS A N 1
ATOM 654 C CA . LYS A 1 84 ? -11.892 -1.009 21.391 1.00 89.00 84 LYS A CA 1
ATOM 655 C C . LYS A 1 84 ? -11.531 -0.773 19.946 1.00 89.00 84 LYS A C 1
ATOM 657 O O . LYS A 1 84 ? -12.323 -0.159 19.241 1.00 89.00 84 LYS A O 1
ATOM 662 N N . ALA A 1 85 ? -10.339 -1.173 19.526 1.00 91.31 85 ALA A N 1
ATOM 663 C CA . ALA A 1 85 ? -9.911 -0.995 18.151 1.00 91.31 85 ALA A CA 1
ATOM 664 C C . ALA A 1 85 ? -9.105 -2.193 17.659 1.00 91.31 85 ALA A C 1
ATOM 666 O O . ALA A 1 85 ? -8.300 -2.770 18.388 1.00 91.31 85 ALA A O 1
ATOM 667 N N . GLU A 1 86 ? -9.305 -2.531 16.397 1.00 91.19 86 GLU A N 1
ATOM 668 C CA . GLU A 1 86 ? -8.535 -3.518 15.660 1.00 91.19 86 GLU A CA 1
ATOM 669 C C . GLU A 1 86 ? -8.028 -2.906 14.358 1.00 91.19 86 GLU A C 1
ATOM 671 O O . GLU A 1 86 ? -8.536 -1.894 13.874 1.00 91.19 86 GLU A O 1
ATOM 676 N N . VAL A 1 87 ? -6.993 -3.522 13.800 1.00 93.88 87 VAL A N 1
ATOM 677 C CA . VAL A 1 87 ? -6.412 -3.108 12.530 1.00 93.88 87 VAL A CA 1
ATOM 678 C C . VAL A 1 87 ? -6.105 -4.336 11.690 1.00 93.88 87 VAL A C 1
ATOM 680 O O . VAL A 1 87 ? -5.505 -5.301 12.178 1.00 93.88 87 VAL A O 1
ATOM 683 N N . PHE A 1 88 ? -6.508 -4.287 10.429 1.00 93.69 88 PHE A N 1
ATOM 684 C CA . PHE A 1 88 ? -6.359 -5.367 9.465 1.00 93.69 88 PHE A CA 1
ATOM 685 C C . PHE A 1 88 ? -6.052 -4.808 8.075 1.00 93.69 88 PHE A C 1
ATOM 687 O O . PHE A 1 88 ? -6.181 -3.609 7.826 1.00 93.69 88 PHE A O 1
ATOM 694 N N . LEU A 1 89 ? -5.588 -5.672 7.174 1.00 92.31 89 LEU A N 1
ATOM 695 C CA . LEU A 1 89 ? -5.428 -5.288 5.777 1.00 92.31 89 LEU A CA 1
ATOM 696 C C . LEU A 1 89 ? -6.802 -5.220 5.125 1.00 92.31 89 LEU A C 1
ATOM 698 O O . LEU A 1 89 ? -7.602 -6.143 5.282 1.00 92.31 89 LEU A O 1
ATOM 702 N N . ALA A 1 90 ? -7.067 -4.142 4.392 1.00 90.50 90 ALA A N 1
ATOM 703 C CA . ALA A 1 90 ? -8.325 -4.018 3.673 1.00 90.50 90 ALA A CA 1
ATOM 704 C C . ALA A 1 90 ? -8.468 -5.187 2.695 1.00 90.50 90 ALA A C 1
ATOM 706 O O . ALA A 1 90 ? -7.516 -5.543 2.004 1.00 90.50 90 ALA A O 1
ATOM 707 N N . VAL A 1 91 ? -9.654 -5.782 2.626 1.00 88.56 91 VAL A N 1
ATOM 708 C CA . VAL A 1 91 ? -9.944 -6.850 1.669 1.00 88.56 91 VAL A CA 1
ATOM 709 C C . VAL A 1 91 ? -10.904 -6.317 0.630 1.00 88.56 91 VAL A C 1
ATOM 711 O O . VAL A 1 91 ? -11.920 -5.718 0.978 1.00 88.56 91 VAL A O 1
ATOM 714 N N . ASP A 1 92 ? -10.571 -6.548 -0.632 1.00 85.19 92 ASP A N 1
ATOM 715 C CA . ASP A 1 92 ? -11.437 -6.228 -1.753 1.00 85.19 92 ASP A CA 1
ATOM 716 C C . ASP A 1 92 ? -11.966 -7.503 -2.396 1.00 85.19 92 ASP A C 1
ATOM 718 O O . ASP A 1 92 ? -11.342 -8.567 -2.318 1.00 85.19 92 ASP A O 1
ATOM 722 N N . SER A 1 93 ? -13.121 -7.389 -3.036 1.00 88.56 93 SER A N 1
ATOM 723 C CA . SER A 1 93 ? -13.697 -8.473 -3.815 1.00 88.56 93 SER A CA 1
ATOM 724 C C . SER A 1 93 ? -14.382 -7.934 -5.055 1.00 88.56 93 SER A C 1
ATOM 726 O O . SER A 1 93 ? -15.169 -6.994 -4.965 1.00 88.56 93 SER A O 1
ATOM 728 N N . ALA A 1 94 ? -14.139 -8.575 -6.191 1.00 87.25 94 ALA A N 1
ATOM 729 C CA . ALA A 1 94 ? -14.754 -8.226 -7.461 1.00 87.25 94 ALA A CA 1
ATOM 730 C C . ALA A 1 94 ? -15.390 -9.465 -8.092 1.00 87.25 94 ALA A C 1
ATOM 732 O O . ALA A 1 94 ? -14.854 -10.570 -8.007 1.00 87.25 94 ALA A O 1
ATOM 733 N N . LYS A 1 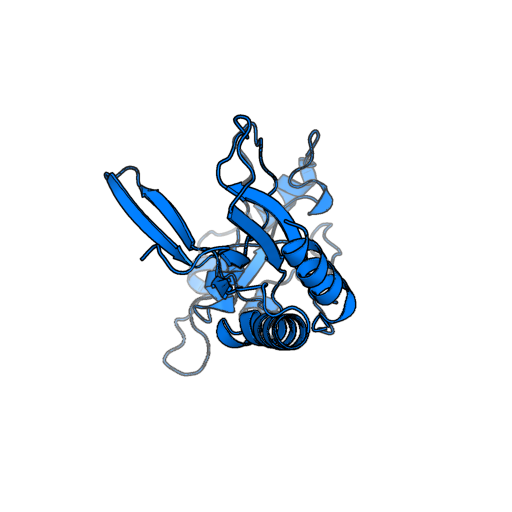95 ? -16.544 -9.274 -8.735 1.00 92.06 95 LYS A N 1
ATOM 734 C CA . LYS A 1 95 ? -17.194 -10.322 -9.521 1.00 92.06 95 LYS A CA 1
ATOM 735 C C . LYS A 1 95 ? -16.613 -10.311 -10.932 1.00 92.06 95 LYS A C 1
ATOM 737 O O . LYS A 1 95 ? -16.693 -9.299 -11.625 1.00 92.06 95 LYS A O 1
ATOM 742 N N . CYS A 1 96 ? -16.024 -11.422 -11.347 1.00 88.25 96 CYS A N 1
ATOM 743 C CA . CYS A 1 96 ? -15.522 -11.623 -12.698 1.00 88.25 96 CYS A CA 1
ATOM 744 C C . CYS A 1 96 ? -16.679 -11.732 -13.700 1.00 88.25 96 CYS A C 1
ATOM 746 O O . CYS A 1 96 ? -17.808 -12.073 -13.339 1.00 88.25 96 CYS A O 1
ATOM 748 N N . TYR A 1 97 ? -16.383 -11.518 -14.986 1.00 88.88 97 TYR A N 1
ATOM 749 C CA . TYR A 1 97 ? -17.364 -11.697 -16.065 1.00 88.88 97 TYR A CA 1
ATOM 750 C C . TYR A 1 97 ? -17.911 -13.138 -16.136 1.00 88.88 97 TYR A C 1
ATOM 752 O O . TYR A 1 97 ? -19.022 -13.350 -16.611 1.00 88.88 97 TYR A O 1
ATOM 760 N N . THR A 1 98 ? -17.156 -14.117 -15.623 1.00 93.44 98 THR A N 1
ATOM 761 C CA . THR A 1 98 ? -17.553 -15.529 -15.501 1.00 93.44 98 THR A CA 1
ATOM 762 C C . THR A 1 98 ? -18.558 -15.789 -14.377 1.00 93.44 98 THR A C 1
ATOM 764 O O . THR A 1 98 ? -19.100 -16.884 -14.283 1.00 93.44 98 THR A O 1
ATOM 767 N N . GLY A 1 99 ? -18.812 -14.808 -13.508 1.00 92.44 99 GLY A N 1
ATOM 768 C CA . GLY A 1 99 ? -19.656 -14.953 -12.323 1.00 92.44 99 GLY A CA 1
ATOM 769 C C . GLY A 1 99 ? -18.898 -15.306 -11.042 1.00 92.44 99 GLY A C 1
ATOM 770 O O . GLY A 1 99 ? -19.445 -15.077 -9.962 1.00 92.44 99 GLY A O 1
ATOM 771 N N . GLU A 1 100 ? -17.653 -15.774 -11.158 1.00 94.12 100 GLU A N 1
ATOM 772 C CA . GLU A 1 100 ? -16.767 -16.064 -10.025 1.00 94.12 100 GLU A CA 1
ATOM 773 C C . GLU A 1 100 ? -16.420 -14.797 -9.235 1.00 94.12 100 GLU A C 1
ATOM 775 O O . GLU A 1 100 ? -16.327 -13.703 -9.795 1.00 94.12 100 GLU A O 1
ATOM 780 N N . VAL A 1 101 ? -16.212 -14.934 -7.924 1.00 93.25 101 VAL A N 1
ATOM 781 C CA . VAL A 1 101 ? -15.799 -13.822 -7.058 1.00 93.25 101 VAL A CA 1
ATOM 782 C C . VAL A 1 101 ? -14.330 -13.983 -6.711 1.00 93.25 101 VAL A C 1
ATOM 784 O O . VAL A 1 101 ? -13.949 -14.913 -6.003 1.00 93.25 101 VAL A O 1
ATOM 787 N N . ILE A 1 102 ? -13.511 -13.037 -7.161 1.00 90.00 102 ILE A N 1
ATOM 788 C CA . ILE A 1 102 ? -12.134 -12.911 -6.689 1.00 90.00 102 ILE A CA 1
ATOM 789 C C . ILE A 1 102 ? -12.113 -12.057 -5.429 1.00 90.00 102 ILE A C 1
ATOM 791 O O . ILE A 1 102 ? -12.828 -11.059 -5.328 1.00 90.00 102 ILE A O 1
ATOM 795 N N . LYS A 1 103 ? -11.292 -12.453 -4.460 1.00 90.56 103 LYS A N 1
ATOM 796 C CA . LYS A 1 103 ? -11.104 -11.748 -3.193 1.00 90.56 103 LYS A CA 1
ATOM 797 C C . LYS A 1 103 ? -9.618 -11.691 -2.883 1.00 90.56 103 LYS A C 1
ATOM 799 O O . LYS A 1 103 ? -8.948 -12.718 -2.933 1.00 90.56 103 LYS A O 1
ATOM 804 N N . ALA A 1 104 ? -9.118 -10.509 -2.555 1.00 86.25 104 ALA A N 1
ATOM 805 C CA . ALA A 1 104 ? -7.711 -10.311 -2.244 1.00 86.25 104 ALA A CA 1
ATOM 806 C C . ALA A 1 104 ? -7.537 -9.266 -1.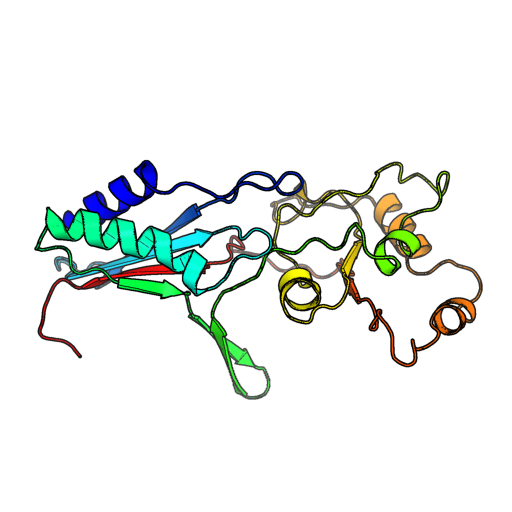145 1.00 86.25 104 ALA A C 1
ATOM 808 O O . ALA A 1 104 ? -8.250 -8.262 -1.088 1.00 86.25 104 ALA A O 1
ATOM 809 N N . GLU A 1 105 ? -6.559 -9.499 -0.276 1.00 89.75 105 GLU A N 1
ATOM 810 C CA . GLU A 1 105 ? -6.049 -8.443 0.588 1.00 89.75 105 GLU A CA 1
ATOM 811 C C . GLU A 1 105 ? -5.395 -7.371 -0.280 1.00 89.75 105 GLU A C 1
ATOM 813 O O . GLU A 1 105 ? -4.620 -7.662 -1.192 1.00 89.75 105 GLU A O 1
ATOM 818 N N . ARG A 1 106 ? -5.685 -6.112 0.020 1.00 87.88 106 ARG A N 1
ATOM 819 C CA . ARG A 1 106 ? -5.104 -4.961 -0.656 1.00 87.88 106 ARG A CA 1
ATOM 820 C C . ARG A 1 106 ? -3.698 -4.723 -0.120 1.00 87.88 106 ARG A C 1
ATOM 822 O O . ARG A 1 106 ? -3.440 -3.828 0.679 1.00 87.88 106 ARG A O 1
ATOM 829 N N . PHE A 1 107 ? -2.781 -5.565 -0.562 1.00 87.88 107 PHE A N 1
ATOM 830 C CA . PHE A 1 107 ? -1.374 -5.496 -0.222 1.00 87.88 107 PHE A CA 1
ATOM 831 C C . PHE A 1 107 ? -0.557 -5.516 -1.510 1.00 87.88 107 PHE A C 1
ATOM 833 O O . PHE A 1 107 ? -0.554 -6.506 -2.230 1.00 87.88 107 PHE A O 1
ATOM 840 N N . ALA A 1 108 ?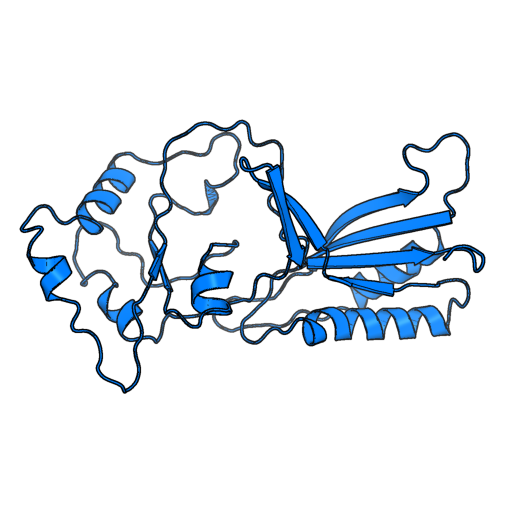 0.120 -4.408 -1.800 1.00 87.94 108 ALA A N 1
ATOM 841 C CA . ALA A 1 108 ? 0.962 -4.254 -2.980 1.00 87.94 108 ALA A CA 1
ATOM 842 C C . ALA A 1 108 ? 2.403 -3.990 -2.518 1.00 87.94 108 ALA A C 1
ATOM 844 O O . ALA A 1 108 ? 2.701 -2.863 -2.104 1.00 87.94 108 ALA A O 1
ATOM 845 N N . PRO A 1 109 ? 3.289 -5.005 -2.509 1.00 87.19 109 PRO A N 1
ATOM 846 C CA . PRO A 1 109 ? 4.642 -4.835 -2.000 1.00 87.19 109 PRO A CA 1
ATOM 847 C C . PRO A 1 109 ? 5.437 -3.837 -2.851 1.00 87.19 109 PRO A C 1
ATOM 849 O O . PRO A 1 109 ? 5.244 -3.706 -4.067 1.00 87.19 109 PRO A O 1
ATOM 852 N N . GLY A 1 110 ? 6.330 -3.104 -2.182 1.00 87.00 110 GLY A N 1
ATOM 853 C CA . GLY A 1 110 ? 7.308 -2.254 -2.849 1.00 87.00 110 GLY A CA 1
ATOM 854 C C . GLY A 1 110 ? 8.410 -3.105 -3.475 1.00 87.00 110 GLY A C 1
ATOM 855 O O . GLY A 1 110 ? 8.819 -4.113 -2.904 1.00 87.00 110 GLY A O 1
ATOM 856 N N . TRP A 1 111 ? 8.908 -2.688 -4.635 1.00 86.81 111 TRP A N 1
ATOM 857 C CA . TRP A 1 111 ? 9.879 -3.446 -5.422 1.00 86.81 111 TRP A CA 1
ATOM 858 C C . TRP A 1 111 ? 10.944 -2.518 -6.012 1.00 86.81 111 TRP A C 1
ATOM 860 O O . TRP A 1 111 ? 10.688 -1.344 -6.281 1.00 86.81 111 TRP A O 1
ATOM 870 N N . VAL A 1 112 ? 12.151 -3.052 -6.200 1.00 86.38 112 VAL A N 1
ATOM 871 C CA . VAL A 1 112 ? 13.260 -2.400 -6.909 1.00 86.38 112 VAL A CA 1
ATOM 872 C C . VAL A 1 112 ? 13.974 -3.473 -7.721 1.00 86.38 112 VAL A C 1
ATOM 874 O O . VAL A 1 112 ? 14.436 -4.463 -7.162 1.00 86.38 112 VAL A O 1
ATOM 877 N N . SER A 1 113 ? 14.088 -3.269 -9.034 1.00 83.50 113 SER A N 1
ATOM 878 C CA . SER A 1 113 ? 14.761 -4.213 -9.943 1.00 83.50 113 SER A CA 1
ATOM 879 C C . SER A 1 113 ? 15.959 -3.603 -10.678 1.00 83.50 113 SER A C 1
ATOM 881 O O . SER A 1 113 ? 16.557 -4.269 -11.515 1.00 83.50 113 SER A O 1
ATOM 883 N N . GLY A 1 114 ? 16.342 -2.358 -10.364 1.00 76.19 114 GLY A N 1
ATOM 884 C CA . GLY A 1 114 ? 17.344 -1.595 -11.122 1.00 76.19 114 GLY A CA 1
ATOM 885 C C . GLY A 1 114 ? 18.691 -2.302 -11.311 1.00 76.19 114 GLY A C 1
ATOM 886 O O . GLY A 1 114 ? 19.281 -2.200 -12.378 1.00 76.19 114 GLY A O 1
ATOM 887 N N . GLY A 1 115 ? 19.161 -3.062 -10.317 1.00 78.19 115 GLY A N 1
ATOM 888 C CA . GLY A 1 115 ? 20.430 -3.796 -10.398 1.00 78.19 115 GLY A CA 1
ATOM 889 C C . GLY A 1 115 ? 20.379 -5.115 -11.181 1.00 78.19 115 GLY A C 1
ATOM 890 O O . GLY A 1 115 ? 21.414 -5.748 -11.355 1.00 78.19 115 GLY A O 1
ATOM 891 N N . HIS A 1 116 ? 19.206 -5.564 -11.636 1.00 82.25 116 HIS A N 1
ATOM 892 C CA . HIS A 1 116 ? 19.073 -6.864 -12.292 1.00 82.25 116 HIS A CA 1
ATOM 893 C C . HIS A 1 116 ? 19.605 -6.819 -13.743 1.00 82.25 116 HIS A C 1
ATOM 895 O O . HIS A 1 116 ? 19.261 -5.882 -14.471 1.00 82.25 116 HIS A O 1
ATOM 901 N N . PRO A 1 117 ? 20.356 -7.835 -14.229 1.00 79.88 117 PRO A N 1
ATOM 902 C CA . PRO A 1 117 ? 20.900 -7.856 -15.595 1.00 79.88 117 PRO A CA 1
ATOM 903 C C . PRO A 1 117 ? 19.852 -7.646 -16.696 1.00 79.88 117 PRO A C 1
ATOM 905 O O . PRO A 1 117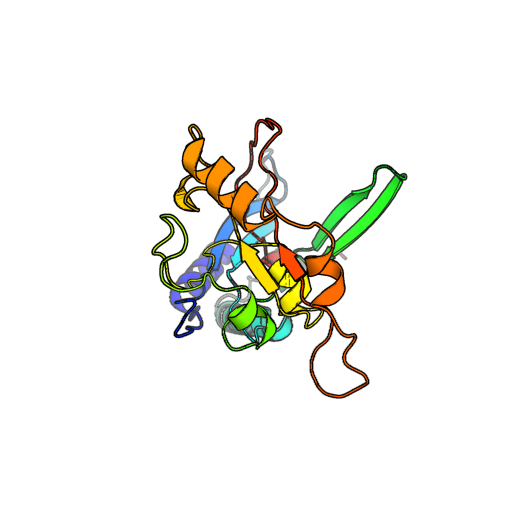 ? 20.097 -6.909 -17.645 1.00 79.88 117 PRO A O 1
ATOM 908 N N . PHE A 1 118 ? 18.661 -8.237 -16.542 1.00 80.88 118 PHE A N 1
ATOM 909 C CA . PHE A 1 118 ? 17.505 -7.976 -17.417 1.00 80.88 118 PHE A CA 1
ATOM 910 C C . PHE A 1 118 ? 17.180 -6.480 -17.532 1.00 80.88 118 PHE A C 1
ATOM 912 O O . PHE A 1 118 ? 17.019 -5.971 -18.637 1.00 80.88 118 PHE A O 1
ATOM 919 N N . VAL A 1 119 ? 17.126 -5.765 -16.402 1.00 74.19 119 VAL A N 1
ATOM 920 C CA . VAL A 1 119 ? 16.797 -4.33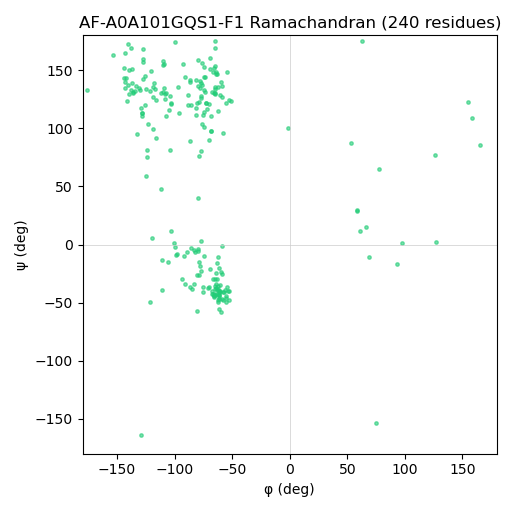5 -16.393 1.00 74.19 119 VAL A CA 1
ATOM 921 C C . VAL A 1 119 ? 17.903 -3.535 -17.066 1.00 74.19 119 VAL A C 1
ATOM 923 O O . VAL A 1 119 ? 17.593 -2.694 -17.897 1.00 74.19 119 VAL A O 1
ATOM 926 N N . GLN A 1 120 ? 19.173 -3.849 -16.792 1.00 75.69 120 GLN A N 1
ATOM 927 C CA . GLN A 1 120 ? 20.322 -3.198 -17.434 1.00 75.69 120 GLN A CA 1
ATOM 928 C C . GLN A 1 120 ? 20.340 -3.400 -18.957 1.00 75.69 120 GLN A C 1
ATOM 930 O O . GLN A 1 120 ? 20.588 -2.448 -19.692 1.00 75.69 120 GLN A O 1
ATOM 935 N N . LYS A 1 121 ? 20.009 -4.605 -19.443 1.00 75.06 121 LYS A N 1
ATOM 936 C CA . LYS A 1 121 ? 19.863 -4.895 -20.882 1.00 75.06 121 LYS A CA 1
ATOM 937 C C . LYS A 1 121 ? 18.678 -4.161 -21.522 1.00 75.06 121 LYS A C 1
ATOM 939 O O . LYS A 1 121 ? 18.725 -3.860 -22.711 1.00 75.06 121 LYS A O 1
ATOM 944 N N . ALA A 1 122 ? 17.624 -3.884 -20.754 1.00 72.31 122 ALA A N 1
ATOM 945 C CA . ALA A 1 122 ? 16.448 -3.160 -21.234 1.00 72.31 122 ALA A CA 1
ATOM 946 C C . ALA A 1 122 ? 16.667 -1.636 -21.333 1.00 72.31 122 ALA A C 1
ATOM 948 O O . ALA A 1 122 ? 15.913 -0.953 -22.032 1.00 72.31 122 ALA A O 1
ATOM 949 N N . LEU A 1 123 ? 17.689 -1.088 -20.663 1.00 67.81 123 LEU A N 1
ATOM 950 C CA . LEU A 1 123 ? 17.974 0.347 -20.695 1.00 67.81 123 LEU A CA 1
ATOM 951 C C . LEU A 1 123 ? 18.342 0.825 -22.106 1.00 67.81 123 LEU A C 1
ATOM 953 O O . LEU A 1 123 ? 18.928 0.076 -22.892 1.00 67.81 123 LEU A O 1
ATOM 957 N N . PRO A 1 124 ? 17.987 2.071 -22.468 1.00 58.38 124 PRO A N 1
ATOM 958 C CA . PRO A 1 124 ? 18.409 2.643 -23.736 1.00 58.38 124 PRO A CA 1
ATOM 959 C C . PRO A 1 124 ? 19.936 2.698 -23.824 1.00 58.38 124 PRO A C 1
ATOM 961 O O . PRO A 1 124 ? 20.627 3.049 -22.866 1.00 58.38 124 PRO A O 1
ATOM 964 N N . CYS A 1 125 ? 20.460 2.377 -25.008 1.00 53.06 125 CYS A N 1
ATOM 965 C CA . CYS A 1 125 ? 21.861 2.616 -25.313 1.00 53.06 125 CYS A CA 1
ATOM 966 C C . CYS A 1 125 ? 22.093 4.140 -25.305 1.00 53.06 125 CYS A C 1
ATOM 968 O O . CYS A 1 125 ? 21.275 4.862 -25.899 1.00 53.06 125 CYS A O 1
ATOM 970 N N . PRO A 1 126 ? 23.159 4.650 -24.660 1.00 45.41 126 PRO A N 1
ATOM 971 C CA . PRO A 1 126 ? 23.477 6.074 -24.685 1.00 45.41 126 PRO A CA 1
ATOM 972 C C . PRO A 1 126 ? 23.492 6.597 -26.131 1.00 45.41 126 PRO A C 1
ATOM 974 O O . PRO A 1 126 ? 24.197 6.047 -26.974 1.00 45.41 126 PRO A O 1
ATOM 977 N N . GLY A 1 127 ? 22.684 7.622 -26.428 1.00 47.94 127 GLY A N 1
ATOM 978 C CA . GLY A 1 127 ? 22.592 8.233 -27.765 1.00 47.94 127 GLY A CA 1
ATOM 979 C C . GLY A 1 127 ? 21.442 7.750 -28.661 1.00 47.94 127 GLY A C 1
ATOM 980 O O . GLY A 1 127 ? 21.314 8.240 -29.780 1.00 47.94 127 GLY A O 1
ATOM 981 N N . SER A 1 128 ? 20.579 6.840 -28.196 1.00 49.75 128 SER A N 1
ATOM 982 C CA . SER A 1 128 ? 19.348 6.479 -28.918 1.00 49.75 128 SER A CA 1
ATOM 983 C C . SER A 1 128 ? 18.256 7.554 -28.753 1.00 49.75 128 SER A C 1
ATOM 985 O O . SER A 1 128 ? 17.973 8.001 -27.647 1.00 49.75 128 SER A O 1
ATOM 987 N N . ALA A 1 129 ? 17.716 8.010 -29.889 1.00 44.28 129 ALA A N 1
ATOM 988 C CA . ALA A 1 129 ? 16.649 9.000 -30.099 1.00 44.28 129 ALA A CA 1
ATOM 989 C C . ALA A 1 129 ? 15.985 9.623 -28.845 1.00 44.28 129 ALA A C 1
ATOM 991 O O . ALA A 1 129 ? 15.066 9.055 -28.263 1.00 44.28 129 ALA A O 1
ATOM 992 N N . GLY A 1 130 ? 16.400 10.845 -28.488 1.00 45.16 130 GLY A N 1
ATOM 993 C CA . GLY A 1 130 ? 15.574 11.837 -27.774 1.00 45.16 130 GLY A CA 1
ATOM 994 C C . GLY A 1 130 ? 15.181 11.566 -26.314 1.00 45.16 130 GLY A C 1
ATOM 995 O O . GLY A 1 130 ? 14.703 12.483 -25.651 1.00 45.16 130 GLY A O 1
ATOM 996 N N . LEU A 1 131 ? 15.402 10.365 -25.779 1.00 48.88 131 LEU A N 1
ATOM 997 C CA . LEU A 1 131 ? 15.044 9.994 -24.408 1.00 48.88 131 LEU A CA 1
ATOM 998 C C . LEU A 1 131 ? 16.304 9.974 -23.535 1.00 48.88 131 LEU A C 1
ATOM 1000 O O . LEU A 1 131 ? 16.911 8.937 -23.290 1.00 48.88 131 LEU A O 1
ATOM 1004 N N . SER A 1 132 ? 16.722 11.152 -23.074 1.00 45.38 132 SER A N 1
ATOM 1005 C CA . SER A 1 132 ? 17.920 11.348 -22.241 1.00 45.38 132 SER A CA 1
ATOM 1006 C C . SER A 1 132 ? 17.742 10.954 -20.769 1.00 45.38 132 SER A C 1
ATOM 1008 O O . SER A 1 132 ? 18.650 11.164 -19.962 1.00 45.38 132 SER A O 1
ATOM 1010 N N . GLN A 1 133 ? 16.581 10.418 -20.384 1.00 53.66 133 GLN A N 1
ATOM 1011 C CA . GLN A 1 133 ? 16.303 10.124 -18.984 1.00 53.66 133 GLN A CA 1
ATOM 1012 C C . GLN A 1 133 ? 16.956 8.807 -18.560 1.00 53.66 133 GLN A C 1
ATOM 1014 O O . GLN A 1 133 ? 16.703 7.744 -19.125 1.00 53.66 133 GLN A O 1
ATOM 1019 N N . GLY A 1 134 ? 17.813 8.897 -17.541 1.00 58.56 134 GLY A N 1
ATOM 1020 C CA . GLY A 1 134 ? 18.355 7.734 -16.848 1.00 58.56 134 GLY A CA 1
ATOM 1021 C C . GLY A 1 134 ? 17.272 6.942 -16.109 1.00 58.56 134 GLY A C 1
ATOM 1022 O O . GLY A 1 134 ? 16.108 7.337 -16.036 1.00 58.56 134 GLY A O 1
ATOM 1023 N N . VAL A 1 135 ? 17.667 5.810 -15.528 1.00 67.19 135 VAL A N 1
ATOM 1024 C CA . VAL A 1 135 ? 16.767 4.969 -14.727 1.00 67.19 135 VAL A CA 1
ATOM 1025 C C . VAL A 1 135 ? 16.237 5.749 -13.531 1.00 67.19 135 VAL A C 1
ATOM 1027 O O . VAL A 1 135 ? 17.012 6.300 -12.752 1.00 67.19 135 VAL A O 1
ATOM 1030 N N . SER A 1 136 ? 14.919 5.739 -13.363 1.00 72.62 136 SER A N 1
ATOM 1031 C CA . SER A 1 136 ? 14.231 6.317 -12.209 1.00 72.62 136 SER A CA 1
ATOM 1032 C C . SER A 1 136 ? 13.261 5.293 -11.604 1.00 72.62 136 SER A C 1
ATOM 1034 O O . SER A 1 136 ? 13.363 4.092 -11.860 1.00 72.62 136 SER A O 1
ATOM 1036 N N . HIS A 1 137 ? 12.328 5.747 -10.772 1.00 75.00 137 HIS A N 1
ATOM 1037 C CA . HIS A 1 137 ? 11.318 4.924 -10.122 1.00 75.00 137 HIS A CA 1
ATOM 1038 C C . HIS A 1 137 ? 9.908 5.483 -10.353 1.00 75.00 137 HIS A C 1
ATOM 1040 O O . HIS A 1 137 ? 9.713 6.682 -10.548 1.00 75.00 137 HIS A O 1
ATOM 1046 N N . TYR A 1 138 ? 8.893 4.626 -10.234 1.00 74.19 138 TYR A N 1
ATOM 1047 C CA . TYR A 1 138 ? 7.500 5.072 -10.189 1.00 74.19 138 TYR A CA 1
ATOM 1048 C C . TYR A 1 138 ? 7.147 5.620 -8.804 1.00 74.19 138 TYR A C 1
ATOM 1050 O O . TYR A 1 138 ? 7.571 5.089 -7.771 1.00 74.19 138 TYR A O 1
ATOM 1058 N N . SER A 1 139 ? 6.361 6.694 -8.768 1.00 69.31 139 SER A N 1
ATOM 1059 C CA . SER A 1 139 ? 5.768 7.236 -7.538 1.00 69.31 139 SER A CA 1
ATOM 1060 C C . SER A 1 139 ? 4.399 6.619 -7.212 1.00 69.31 139 SER A C 1
ATOM 1062 O O . SER A 1 139 ? 3.870 6.850 -6.126 1.00 69.31 139 SER A O 1
ATOM 1064 N N . PHE A 1 140 ? 3.856 5.796 -8.113 1.00 72.06 140 PHE A N 1
ATOM 1065 C CA . PHE A 1 140 ? 2.539 5.162 -8.027 1.00 72.06 140 PHE A CA 1
ATOM 1066 C C . PHE A 1 140 ? 2.609 3.640 -8.227 1.00 72.06 140 PHE A C 1
ATOM 1068 O O . PHE A 1 140 ? 3.642 3.087 -8.605 1.00 72.06 140 PHE A O 1
ATOM 1075 N N . CYS A 1 141 ? 1.503 2.956 -7.926 1.00 74.19 141 CYS A N 1
ATOM 1076 C CA . CYS A 1 141 ? 1.409 1.501 -8.036 1.00 74.19 141 CYS A CA 1
ATOM 1077 C C . CYS A 1 141 ? 1.321 1.055 -9.498 1.00 74.19 141 CYS A C 1
ATOM 1079 O O . CYS A 1 141 ? 0.657 1.686 -10.316 1.00 74.19 141 CYS A O 1
ATOM 1081 N N . THR A 1 142 ? 1.944 -0.078 -9.792 1.00 80.12 142 THR A N 1
ATOM 1082 C CA . THR A 1 142 ? 1.889 -0.751 -11.089 1.00 80.12 142 THR A CA 1
ATOM 1083 C C . THR A 1 142 ? 1.812 -2.262 -10.871 1.00 80.12 142 THR A C 1
ATOM 1085 O O . THR A 1 142 ? 2.019 -2.737 -9.751 1.00 80.12 142 THR A O 1
ATOM 1088 N N . ASN A 1 143 ? 1.603 -3.044 -11.934 1.00 82.69 143 ASN A N 1
ATOM 1089 C CA . ASN A 1 143 ? 1.642 -4.512 -11.838 1.00 82.69 143 ASN A CA 1
ATOM 1090 C C . ASN A 1 143 ? 3.021 -5.053 -11.415 1.00 82.69 143 ASN A C 1
ATOM 1092 O O . ASN A 1 143 ? 3.130 -6.220 -11.047 1.00 82.69 143 ASN A O 1
ATOM 1096 N N . GLY A 1 144 ? 4.063 -4.211 -11.388 1.00 83.12 144 GLY A N 1
ATOM 1097 C CA . GLY A 1 144 ? 5.361 -4.570 -10.820 1.00 83.12 144 GLY A CA 1
ATOM 1098 C C . GLY A 1 144 ? 5.286 -4.977 -9.345 1.00 83.12 144 GLY A C 1
ATOM 1099 O O . GLY A 1 144 ? 6.098 -5.788 -8.911 1.00 83.12 144 GLY A O 1
ATOM 1100 N N . SER A 1 145 ? 4.284 -4.508 -8.589 1.00 86.06 145 SER A N 1
ATOM 1101 C CA . SER A 1 145 ? 4.063 -4.986 -7.217 1.00 86.06 145 SER A CA 1
ATOM 1102 C C . SER A 1 145 ? 3.773 -6.482 -7.162 1.00 86.06 145 SER A C 1
ATOM 1104 O O . SER A 1 145 ? 4.236 -7.135 -6.239 1.00 86.06 145 SER A O 1
ATOM 1106 N N . TYR A 1 146 ? 3.080 -7.039 -8.156 1.00 84.94 146 TYR A N 1
ATOM 1107 C CA . TYR A 1 146 ? 2.929 -8.486 -8.259 1.00 84.94 146 TYR A CA 1
ATOM 1108 C C . TYR A 1 146 ? 4.177 -9.114 -8.887 1.00 84.94 146 TYR A C 1
ATOM 1110 O O . TYR A 1 146 ? 4.839 -9.925 -8.251 1.00 84.94 146 TYR A O 1
ATOM 1118 N N . ASN A 1 147 ? 4.558 -8.694 -10.097 1.00 84.44 147 ASN A N 1
ATOM 1119 C CA . ASN A 1 147 ? 5.631 -9.352 -10.849 1.00 84.44 147 ASN A CA 1
ATOM 1120 C C . ASN A 1 147 ? 6.967 -9.341 -10.090 1.00 84.44 147 ASN A C 1
ATOM 1122 O O . ASN A 1 147 ? 7.513 -10.397 -9.792 1.00 84.44 147 ASN A O 1
ATOM 1126 N N . ALA A 1 148 ? 7.477 -8.162 -9.734 1.00 86.00 148 ALA A N 1
ATOM 1127 C CA . ALA A 1 148 ? 8.749 -8.037 -9.025 1.00 86.00 148 ALA A CA 1
ATOM 1128 C C . ALA A 1 148 ? 8.596 -8.194 -7.512 1.00 86.00 148 ALA A C 1
ATOM 1130 O O . ALA A 1 148 ? 9.469 -8.770 -6.868 1.00 86.00 148 ALA A O 1
ATOM 1131 N N . GLY A 1 149 ? 7.516 -7.658 -6.942 1.00 84.38 149 GLY A N 1
ATOM 1132 C CA . GLY A 1 149 ? 7.328 -7.632 -5.493 1.00 84.38 149 GLY A CA 1
ATOM 1133 C C . GLY A 1 149 ? 6.860 -8.957 -4.882 1.00 84.38 149 GLY A C 1
ATOM 1134 O O . GLY A 1 149 ? 7.151 -9.199 -3.714 1.00 84.38 149 GLY A O 1
ATOM 1135 N N . GLU A 1 150 ? 6.170 -9.808 -5.645 1.00 84.94 150 GLU A N 1
ATOM 1136 C CA . GLU A 1 150 ? 5.616 -11.080 -5.158 1.00 84.94 150 GLU A CA 1
ATOM 1137 C C . GLU A 1 150 ? 6.159 -12.288 -5.933 1.00 84.94 150 GLU A C 1
ATOM 1139 O O . GLU A 1 150 ? 6.660 -13.229 -5.323 1.00 84.94 150 GLU A O 1
ATOM 1144 N N . ALA A 1 151 ? 6.126 -12.252 -7.267 1.00 86.19 151 ALA A N 1
ATOM 1145 C CA . ALA A 1 151 ? 6.547 -13.369 -8.114 1.00 86.19 151 ALA A CA 1
ATOM 1146 C C . ALA A 1 151 ? 8.070 -13.438 -8.346 1.00 86.19 151 ALA A C 1
ATOM 1148 O O . ALA A 1 151 ? 8.555 -14.386 -8.961 1.00 86.19 151 ALA A O 1
ATOM 1149 N N . GLY A 1 152 ? 8.836 -12.442 -7.883 1.00 85.31 152 GLY A N 1
ATOM 1150 C CA . GLY A 1 152 ? 10.292 -12.384 -8.060 1.00 85.31 152 GLY A CA 1
ATOM 1151 C C . GLY A 1 152 ? 10.745 -12.207 -9.514 1.00 85.31 152 GLY A C 1
ATOM 1152 O O . GLY A 1 152 ? 11.915 -12.408 -9.831 1.00 85.31 152 GLY A O 1
ATOM 1153 N N . VAL A 1 153 ? 9.832 -11.820 -10.404 1.00 87.50 153 VAL A N 1
ATOM 1154 C CA . VAL A 1 153 ? 10.095 -11.584 -11.821 1.00 87.50 153 VAL A CA 1
ATOM 1155 C C . VAL A 1 153 ? 10.690 -10.183 -12.001 1.00 87.50 153 VAL A C 1
ATOM 1157 O O . VAL A 1 153 ? 10.015 -9.186 -11.712 1.00 87.50 153 VAL A O 1
ATOM 1160 N N . PRO A 1 154 ? 11.935 -10.052 -12.498 1.00 82.88 154 PRO A N 1
ATOM 1161 C CA . PRO A 1 154 ? 12.552 -8.748 -12.696 1.00 82.88 154 PRO A CA 1
ATOM 1162 C C . PRO A 1 154 ? 11.694 -7.923 -13.653 1.00 82.88 154 PRO A C 1
ATOM 1164 O O . PRO A 1 154 ? 11.322 -8.381 -14.734 1.00 82.88 154 PRO A O 1
ATOM 1167 N N . THR A 1 155 ? 11.343 -6.713 -13.223 1.00 80.25 155 THR A N 1
ATOM 1168 C CA . THR A 1 155 ? 10.362 -5.883 -13.923 1.00 80.25 155 THR A CA 1
ATOM 1169 C C . THR A 1 155 ? 10.961 -4.529 -14.260 1.00 80.25 155 THR A C 1
ATOM 1171 O O . THR A 1 155 ? 11.575 -3.880 -13.415 1.00 80.25 155 THR A O 1
ATOM 1174 N N . VAL A 1 156 ? 10.759 -4.090 -15.499 1.00 79.81 156 VAL A N 1
ATOM 1175 C CA . VAL A 1 156 ? 11.019 -2.714 -15.927 1.00 79.81 156 VAL A CA 1
ATOM 1176 C C . VAL A 1 156 ? 9.705 -2.117 -16.405 1.00 79.81 156 VAL A C 1
ATOM 1178 O O . VAL A 1 156 ? 8.922 -2.774 -17.094 1.00 79.81 156 VAL A O 1
ATOM 1181 N N . GLY A 1 157 ? 9.431 -0.885 -15.994 1.00 76.81 157 GLY A N 1
ATOM 1182 C CA . GLY A 1 157 ? 8.343 -0.128 -16.583 1.00 76.81 157 GLY A CA 1
ATOM 1183 C C . GLY A 1 157 ? 8.898 0.793 -17.654 1.00 76.81 157 GLY A C 1
ATOM 1184 O O . GLY A 1 157 ? 9.928 1.441 -17.463 1.00 76.81 157 GLY A O 1
ATOM 1185 N N . PHE A 1 158 ? 8.205 0.820 -18.781 1.00 75.81 158 PHE A N 1
ATOM 1186 C CA . PHE A 1 158 ? 8.492 1.712 -19.882 1.00 75.81 158 PHE A CA 1
ATOM 1187 C C . PHE A 1 158 ? 7.163 2.266 -20.372 1.00 75.81 158 PHE A C 1
ATOM 1189 O O . PHE A 1 158 ? 6.188 1.535 -20.545 1.00 75.81 158 PHE A O 1
ATOM 1196 N N . GLY A 1 159 ? 7.105 3.577 -20.525 1.00 73.56 159 GLY A N 1
ATOM 1197 C CA . GLY A 1 159 ? 5.876 4.263 -20.856 1.00 73.56 159 GLY A CA 1
ATOM 1198 C C . GLY A 1 159 ? 6.171 5.554 -21.581 1.00 73.56 159 GLY A C 1
ATOM 1199 O O . GLY A 1 159 ? 7.288 6.066 -21.576 1.00 73.56 159 GLY A O 1
ATOM 1200 N N . HIS A 1 160 ? 5.130 6.047 -22.215 1.00 74.44 160 HIS A N 1
ATOM 1201 C CA . HIS A 1 160 ? 5.111 7.320 -22.893 1.00 74.44 160 HIS A CA 1
ATOM 1202 C C . HIS A 1 160 ? 4.593 8.414 -21.943 1.00 74.44 160 HIS A C 1
ATOM 1204 O O . HIS A 1 160 ? 3.803 8.121 -21.041 1.00 74.44 160 HIS A O 1
ATOM 1210 N N . SER A 1 161 ? 4.957 9.675 -22.183 1.00 76.94 161 SER A N 1
ATOM 1211 C CA . SER A 1 161 ? 4.581 10.812 -21.327 1.00 76.94 161 SER A CA 1
ATOM 1212 C C . SER A 1 161 ? 5.134 10.741 -19.892 1.00 76.94 161 SER A C 1
ATOM 1214 O O . SER A 1 161 ? 5.809 9.791 -19.487 1.00 76.94 161 SER A O 1
ATOM 1216 N N . LEU A 1 162 ? 4.889 11.801 -19.124 1.00 73.19 162 LEU A N 1
ATOM 1217 C CA . LEU A 1 162 ? 5.294 11.923 -17.726 1.00 73.19 162 LEU A CA 1
ATOM 1218 C C . LEU A 1 162 ? 4.190 11.400 -16.806 1.00 73.19 162 LEU A C 1
ATOM 1220 O O . LEU A 1 162 ? 3.000 11.599 -17.046 1.00 73.19 162 LEU A O 1
ATOM 1224 N N . GLY A 1 163 ? 4.588 10.764 -15.702 1.00 69.62 163 GLY A N 1
ATOM 1225 C CA . GLY A 1 163 ? 3.644 10.207 -14.729 1.00 69.62 163 GLY A CA 1
ATOM 1226 C C . GLY A 1 163 ? 2.723 11.245 -14.073 1.00 69.62 163 GLY A C 1
ATOM 1227 O O . GLY A 1 163 ? 1.669 10.875 -13.571 1.00 69.62 163 GLY A O 1
ATOM 1228 N N . GLU A 1 164 ? 3.090 12.528 -14.089 1.00 71.38 164 GLU A N 1
ATOM 1229 C CA . GLU A 1 164 ? 2.272 13.628 -13.553 1.00 71.38 164 GLU A CA 1
ATOM 1230 C C . GLU A 1 164 ? 1.001 13.910 -14.368 1.00 71.38 164 GLU A C 1
ATOM 1232 O O . GLU A 1 164 ? 0.038 14.445 -13.826 1.00 71.38 164 GLU A O 1
ATOM 1237 N N . PHE A 1 165 ? 0.967 13.495 -15.639 1.00 76.38 165 PHE A N 1
ATOM 1238 C CA . PHE A 1 165 ? -0.223 13.589 -16.487 1.00 76.38 165 PHE A CA 1
ATOM 1239 C C . PHE A 1 165 ? -1.169 12.391 -16.320 1.00 76.38 165 PHE A C 1
ATOM 1241 O O . PHE A 1 165 ? -2.243 12.356 -16.921 1.00 76.38 165 PHE A O 1
ATOM 1248 N N . ALA A 1 166 ? -0.806 11.399 -15.501 1.00 71.62 166 ALA A N 1
ATOM 1249 C CA . ALA A 1 166 ? -1.708 10.309 -15.156 1.00 71.62 166 ALA A CA 1
ATOM 1250 C C . ALA A 1 166 ? -2.746 10.769 -14.118 1.00 71.62 166 ALA A C 1
ATOM 1252 O O . ALA A 1 166 ? -2.417 11.450 -13.149 1.00 71.62 166 ALA A O 1
ATOM 1253 N N . HIS A 1 167 ? -4.002 10.339 -14.285 1.00 66.50 167 HIS A N 1
ATOM 1254 C CA . HIS A 1 167 ? -5.116 10.625 -13.364 1.00 66.50 167 HIS A CA 1
ATOM 1255 C C . HIS A 1 167 ? -5.425 12.121 -13.141 1.00 66.50 167 HIS A C 1
ATOM 1257 O O . HIS A 1 167 ? -5.937 12.494 -12.083 1.00 66.50 167 HIS A O 1
ATOM 1263 N N . VAL A 1 168 ? -5.157 12.976 -14.129 1.00 70.25 168 VAL A N 1
ATOM 1264 C CA . VAL A 1 168 ? -5.587 14.384 -14.127 1.00 70.25 168 VAL A CA 1
ATOM 1265 C C . VAL A 1 168 ? -6.688 14.610 -15.165 1.00 70.25 168 VAL A C 1
ATOM 1267 O O . VAL A 1 168 ? -6.803 13.851 -16.125 1.00 70.25 168 VAL A O 1
ATOM 1270 N N . VAL A 1 169 ? -7.516 15.640 -14.954 1.00 72.00 169 VAL A N 1
ATOM 1271 C CA . VAL A 1 169 ? -8.690 15.942 -15.802 1.00 72.00 169 VAL A CA 1
ATOM 1272 C C . VAL A 1 169 ? -8.293 16.151 -17.266 1.00 72.00 169 VAL A C 1
ATOM 1274 O O . VAL A 1 169 ? -8.967 15.648 -18.157 1.00 72.00 169 VAL A O 1
ATOM 1277 N N . GLU A 1 170 ? -7.176 16.838 -17.503 1.00 82.81 170 GLU A N 1
ATOM 1278 C CA . GLU A 1 170 ? -6.634 17.122 -18.838 1.00 82.81 170 GLU A CA 1
ATOM 1279 C C . GLU A 1 170 ? -5.322 16.359 -19.071 1.00 82.81 170 GLU A C 1
ATOM 1281 O O . GLU A 1 170 ? -4.307 16.921 -19.474 1.00 82.81 170 GLU A O 1
ATOM 1286 N N . GLY A 1 171 ? -5.316 15.061 -18.751 1.00 79.38 171 GLY A N 1
ATOM 1287 C CA . GLY A 1 171 ? -4.167 14.201 -19.022 1.00 79.38 171 GLY A CA 1
ATOM 1288 C C . GLY A 1 171 ? -3.946 14.065 -20.527 1.00 79.38 171 GLY A C 1
ATOM 1289 O O . GLY A 1 171 ? -4.878 13.741 -21.263 1.00 79.38 171 GLY A O 1
ATOM 1290 N N . TYR A 1 172 ? -2.718 14.298 -20.990 1.00 80.25 172 TYR A N 1
ATOM 1291 C CA . TYR A 1 172 ? -2.373 14.199 -22.405 1.00 80.25 172 TYR A CA 1
ATOM 1292 C C . TYR A 1 172 ? -1.023 13.510 -22.627 1.00 80.25 172 TYR A C 1
ATOM 1294 O O . TYR A 1 172 ? -0.242 13.236 -21.708 1.00 80.25 172 TYR A O 1
ATOM 1302 N N . ILE A 1 173 ? -0.773 13.203 -23.893 1.00 81.69 173 ILE A N 1
ATOM 1303 C CA . ILE A 1 173 ? 0.473 12.645 -24.391 1.00 81.69 173 ILE A CA 1
ATOM 1304 C C . ILE A 1 173 ? 0.846 13.339 -25.696 1.00 81.69 173 ILE A C 1
ATOM 1306 O O . ILE A 1 173 ? -0.005 13.549 -26.557 1.00 81.69 173 ILE A O 1
ATOM 1310 N N . GLU A 1 174 ? 2.134 13.629 -25.856 1.00 80.75 174 GLU A N 1
ATOM 1311 C CA . GLU A 1 174 ? 2.690 14.041 -27.138 1.00 80.75 174 GLU A CA 1
ATOM 1312 C C . GLU A 1 174 ? 2.798 12.853 -28.098 1.00 80.75 174 GLU A C 1
ATOM 1314 O O . GLU A 1 174 ? 3.346 11.800 -27.754 1.00 80.75 174 GLU A O 1
ATOM 1319 N N . ILE A 1 175 ? 2.322 13.033 -29.331 1.00 83.69 175 ILE A N 1
ATOM 1320 C CA . ILE A 1 175 ? 2.354 11.989 -30.368 1.00 83.69 175 ILE A CA 1
ATOM 1321 C C . ILE A 1 175 ? 3.792 11.518 -30.614 1.00 83.69 175 ILE A C 1
ATOM 1323 O O . ILE A 1 175 ? 4.035 10.316 -30.700 1.00 83.69 175 ILE A O 1
ATOM 1327 N N . ASP A 1 176 ? 4.756 12.436 -30.636 1.00 78.75 176 ASP A N 1
ATOM 1328 C CA . ASP A 1 176 ? 6.166 12.098 -30.839 1.00 78.75 176 ASP A CA 1
ATOM 1329 C C . ASP A 1 176 ? 6.713 11.200 -29.718 1.00 78.75 176 ASP A C 1
ATOM 1331 O O . ASP A 1 176 ? 7.491 10.284 -29.980 1.00 78.75 176 ASP A O 1
ATOM 1335 N N . GLN A 1 177 ? 6.263 11.393 -28.472 1.00 76.44 177 GLN A N 1
ATOM 1336 C CA . GLN A 1 177 ? 6.640 10.529 -27.347 1.00 76.44 177 GLN A CA 1
ATOM 1337 C C . GLN A 1 177 ? 5.991 9.147 -27.453 1.00 76.44 177 GLN A C 1
ATOM 1339 O O . GLN A 1 177 ? 6.627 8.146 -27.119 1.00 76.44 177 GLN A O 1
ATOM 1344 N N . LEU A 1 178 ? 4.742 9.079 -27.928 1.00 80.69 178 LEU A N 1
ATOM 1345 C CA . LEU A 1 178 ? 4.058 7.814 -28.191 1.00 80.69 178 LEU A CA 1
ATOM 1346 C C . LEU A 1 178 ? 4.782 7.011 -29.278 1.00 80.69 178 LEU A C 1
ATOM 1348 O O . LEU A 1 178 ? 5.069 5.831 -29.082 1.00 80.69 178 LEU A O 1
ATOM 1352 N N . VAL A 1 179 ? 5.093 7.653 -30.408 1.00 78.94 179 VAL A N 1
ATOM 1353 C CA . VAL A 1 179 ? 5.775 7.023 -31.547 1.00 78.94 179 VAL A CA 1
ATOM 1354 C C . VAL A 1 179 ? 7.189 6.596 -31.159 1.00 78.94 179 VAL A C 1
ATOM 1356 O O . VAL A 1 179 ? 7.568 5.460 -31.428 1.00 78.94 179 VAL A O 1
ATOM 1359 N N . ALA A 1 180 ? 7.939 7.440 -30.443 1.00 74.56 180 ALA A N 1
ATOM 1360 C CA . ALA A 1 180 ? 9.266 7.081 -29.945 1.00 74.56 180 ALA A CA 1
ATOM 1361 C C . ALA A 1 180 ? 9.222 5.879 -28.986 1.00 74.56 180 ALA A C 1
ATOM 1363 O O . ALA A 1 180 ? 10.068 4.988 -29.069 1.00 74.56 180 ALA A O 1
ATOM 1364 N N . ALA A 1 181 ? 8.224 5.818 -28.097 1.00 75.19 181 ALA A N 1
ATOM 1365 C CA . ALA A 1 181 ? 8.029 4.669 -27.220 1.00 75.19 181 ALA A CA 1
ATOM 1366 C C . ALA A 1 181 ? 7.683 3.397 -28.013 1.00 75.19 181 ALA A C 1
ATOM 1368 O O . ALA A 1 181 ? 8.234 2.331 -27.734 1.00 75.19 181 ALA A O 1
ATOM 1369 N N . TRP A 1 182 ? 6.818 3.510 -29.022 1.00 77.06 182 TRP A N 1
ATOM 1370 C CA . TRP A 1 182 ? 6.454 2.401 -29.900 1.00 77.06 182 TRP A CA 1
ATOM 1371 C C . TRP A 1 182 ? 7.658 1.852 -30.661 1.00 77.06 182 TRP A C 1
ATOM 1373 O O . TRP A 1 182 ? 7.953 0.666 -30.545 1.00 77.06 182 TRP A O 1
ATOM 1383 N N . ASP A 1 183 ? 8.381 2.701 -31.392 1.00 73.62 183 ASP A N 1
ATOM 1384 C CA . ASP A 1 183 ? 9.537 2.280 -32.187 1.00 73.62 183 ASP A CA 1
ATOM 1385 C C . ASP A 1 183 ? 10.667 1.743 -31.291 1.00 73.62 183 ASP A C 1
ATOM 1387 O O . ASP A 1 183 ? 11.476 0.930 -31.726 1.00 73.62 183 ASP A O 1
ATOM 1391 N N . ARG A 1 184 ? 10.726 2.143 -30.014 1.00 71.56 184 ARG A N 1
ATOM 1392 C CA . ARG A 1 184 ? 11.677 1.576 -29.049 1.00 71.56 184 ARG A CA 1
ATOM 1393 C C . ARG A 1 184 ? 11.272 0.186 -28.567 1.00 71.56 184 ARG A C 1
ATOM 1395 O O . ARG A 1 184 ? 12.145 -0.660 -28.378 1.00 71.56 184 ARG A O 1
ATOM 1402 N N . PHE A 1 185 ? 9.983 -0.024 -28.320 1.00 69.06 185 PHE A N 1
ATOM 1403 C CA . PHE A 1 185 ? 9.460 -1.308 -27.862 1.00 69.06 185 PHE A CA 1
ATOM 1404 C C . PHE A 1 185 ? 9.411 -2.337 -29.000 1.00 69.06 185 PHE A C 1
ATOM 1406 O O . PHE A 1 185 ? 9.705 -3.511 -28.793 1.00 69.06 185 PHE A O 1
ATOM 1413 N N . PHE A 1 186 ? 9.093 -1.872 -30.207 1.00 66.94 186 PHE A N 1
ATOM 1414 C CA . PHE A 1 186 ? 9.026 -2.640 -31.444 1.00 66.94 186 PHE A CA 1
ATOM 1415 C C . PHE A 1 186 ? 9.953 -2.000 -32.489 1.00 66.94 186 PHE A C 1
ATOM 1417 O O . PHE A 1 186 ? 9.468 -1.315 -33.395 1.00 66.94 186 PHE A O 1
ATOM 1424 N N . PRO A 1 187 ? 11.284 -2.173 -32.372 1.00 59.41 187 PRO A N 1
ATOM 1425 C CA . PRO A 1 187 ? 12.217 -1.635 -33.356 1.00 59.41 187 PRO A CA 1
ATOM 1426 C C . PRO A 1 187 ? 11.816 -2.077 -34.764 1.00 59.41 187 PRO A C 1
ATOM 1428 O O . PRO A 1 187 ? 11.644 -3.263 -35.043 1.00 59.41 187 PRO A O 1
ATOM 1431 N N . ARG A 1 188 ? 11.619 -1.101 -35.661 1.00 47.25 188 ARG A N 1
ATOM 1432 C CA . ARG A 1 188 ? 11.348 -1.358 -37.079 1.00 47.25 188 ARG A CA 1
ATOM 1433 C C . ARG A 1 188 ? 12.621 -1.901 -37.724 1.00 47.25 188 ARG A C 1
ATOM 1435 O O . ARG A 1 188 ? 13.464 -1.143 -38.191 1.00 47.25 188 ARG A O 1
ATOM 1442 N N . GLY A 1 189 ? 12.750 -3.218 -37.699 1.00 45.12 189 GLY A N 1
ATOM 1443 C CA . GLY A 1 189 ? 13.884 -3.970 -38.217 1.00 45.12 189 GLY A CA 1
ATOM 1444 C C . GLY A 1 189 ? 13.906 -5.328 -37.534 1.00 45.12 189 GLY A C 1
ATOM 1445 O O . GLY A 1 189 ? 14.165 -5.394 -36.341 1.00 45.12 189 GLY A O 1
ATOM 1446 N N . GLU A 1 190 ? 13.570 -6.368 -38.300 1.00 40.28 190 GLU A N 1
ATOM 1447 C CA . GLU A 1 190 ? 13.679 -7.783 -37.929 1.00 40.28 190 GLU A CA 1
ATOM 1448 C C . GLU A 1 190 ? 13.002 -8.174 -36.602 1.00 40.28 190 GLU A C 1
ATOM 1450 O O . GLU A 1 190 ? 13.603 -8.295 -35.540 1.00 40.28 190 GLU A O 1
ATOM 1455 N N . THR A 1 191 ? 11.711 -8.504 -36.699 1.00 42.03 191 THR A N 1
ATOM 1456 C CA . THR A 1 191 ? 10.968 -9.263 -35.678 1.00 42.03 191 THR A CA 1
ATOM 1457 C C . THR A 1 191 ? 11.563 -10.652 -35.381 1.00 42.03 191 THR A C 1
ATOM 1459 O O . THR A 1 191 ? 11.023 -11.350 -34.531 1.00 42.03 191 THR A O 1
ATOM 1462 N N . SER A 1 192 ? 12.646 -11.060 -36.052 1.00 39.84 192 SER A N 1
ATOM 1463 C CA . SER A 1 192 ? 13.415 -12.278 -35.767 1.00 39.84 192 SER A CA 1
ATOM 1464 C C . SER A 1 192 ? 14.341 -12.152 -34.549 1.00 39.84 192 SER A C 1
ATOM 1466 O O . SER A 1 192 ? 14.638 -13.154 -33.915 1.00 39.84 192 SER A O 1
ATOM 1468 N N . ASP A 1 193 ? 14.734 -10.942 -34.142 1.00 38.72 193 ASP A N 1
ATOM 1469 C CA . ASP A 1 193 ? 15.809 -10.758 -33.151 1.00 38.72 193 ASP A CA 1
ATOM 1470 C C . ASP A 1 193 ? 15.352 -10.672 -31.682 1.00 38.72 193 ASP A C 1
ATOM 1472 O O . ASP A 1 193 ? 16.189 -10.648 -30.775 1.00 38.72 193 ASP A O 1
ATOM 1476 N N . ILE A 1 194 ? 14.046 -10.563 -31.407 1.00 38.59 194 ILE A N 1
ATOM 1477 C CA . ILE A 1 194 ? 13.536 -10.564 -30.021 1.00 38.59 194 ILE A CA 1
ATOM 1478 C C . ILE A 1 194 ? 13.368 -11.992 -29.492 1.00 38.59 194 ILE A C 1
ATOM 1480 O O . ILE A 1 194 ? 13.623 -12.214 -28.308 1.00 38.59 194 ILE A O 1
ATOM 1484 N N . GLU A 1 195 ? 13.008 -12.954 -30.349 1.00 37.59 195 GLU A N 1
ATOM 1485 C CA . GLU A 1 195 ? 12.996 -14.373 -29.969 1.00 37.59 195 GLU A CA 1
ATOM 1486 C C . GLU A 1 195 ? 14.431 -14.906 -29.784 1.00 37.59 195 GLU A C 1
ATOM 1488 O O . GLU A 1 195 ? 14.693 -15.605 -28.808 1.00 37.59 195 GLU A O 1
ATOM 1493 N N . ASP A 1 196 ? 15.391 -14.450 -30.597 1.00 37.25 196 ASP A N 1
ATOM 1494 C CA . ASP A 1 196 ? 16.795 -14.901 -30.548 1.00 37.25 196 ASP A CA 1
ATOM 1495 C C . ASP A 1 196 ? 17.655 -14.262 -29.435 1.00 37.25 196 ASP A C 1
ATOM 1497 O O . ASP A 1 196 ? 18.817 -14.623 -29.245 1.00 37.25 196 ASP A O 1
ATOM 1501 N N . ARG A 1 197 ? 17.118 -13.315 -28.651 1.00 40.34 197 ARG A N 1
ATOM 1502 C CA . ARG A 1 197 ? 17.836 -12.693 -27.511 1.00 40.34 197 ARG A CA 1
ATOM 1503 C C . ARG A 1 197 ? 17.451 -13.257 -26.147 1.00 40.34 197 ARG A C 1
ATOM 1505 O O . ARG A 1 197 ? 17.984 -12.795 -25.130 1.00 40.34 197 ARG A O 1
ATOM 1512 N N . TYR A 1 198 ? 16.551 -14.236 -26.109 1.00 37.38 198 TYR A N 1
ATOM 1513 C CA . TYR A 1 198 ? 16.167 -14.934 -24.890 1.00 37.38 198 TYR A CA 1
ATOM 1514 C C . TYR A 1 198 ? 16.561 -16.411 -24.975 1.00 37.38 198 TYR A C 1
ATOM 1516 O O . TYR A 1 198 ? 15.787 -17.251 -25.422 1.00 37.38 198 TYR A O 1
ATOM 1524 N N . GLU A 1 199 ? 17.762 -16.735 -24.495 1.00 36.84 199 GLU A N 1
ATOM 1525 C CA . GLU A 1 199 ? 18.085 -18.117 -24.142 1.00 36.84 199 GLU A CA 1
ATOM 1526 C C . GLU A 1 199 ? 17.433 -18.443 -22.783 1.00 36.84 199 GLU A C 1
ATOM 1528 O O . GLU A 1 199 ? 17.625 -17.691 -21.816 1.00 36.84 199 GLU A O 1
ATOM 1533 N N . PRO A 1 200 ? 16.632 -19.521 -22.677 1.00 34.75 200 PRO A N 1
ATOM 1534 C CA . PRO A 1 200 ? 16.105 -19.969 -21.399 1.00 34.75 200 PRO A CA 1
ATOM 1535 C C . PRO A 1 200 ? 17.275 -20.374 -20.500 1.00 34.75 200 PRO A C 1
ATOM 1537 O O . PRO A 1 200 ? 17.973 -21.332 -20.799 1.00 34.75 200 PRO A O 1
ATOM 1540 N N . ASN A 1 201 ? 17.479 -19.643 -19.404 1.00 41.72 201 ASN A N 1
ATOM 1541 C CA . ASN A 1 201 ? 18.556 -19.911 -18.456 1.00 41.72 201 ASN A CA 1
ATOM 1542 C C . ASN A 1 201 ? 18.290 -21.240 -17.718 1.00 41.72 201 ASN A C 1
ATOM 1544 O O . ASN A 1 201 ? 17.371 -21.353 -16.903 1.00 41.72 201 ASN A O 1
ATOM 1548 N N . ASP A 1 202 ? 19.104 -22.241 -18.020 1.00 39.19 202 ASP A N 1
ATOM 1549 C CA . ASP A 1 202 ? 19.041 -23.651 -17.637 1.00 39.19 202 ASP A CA 1
ATOM 1550 C C . ASP A 1 202 ? 19.557 -23.941 -16.213 1.00 39.19 202 ASP A C 1
ATOM 1552 O O . ASP A 1 202 ? 20.139 -24.985 -15.929 1.00 39.19 202 ASP A O 1
ATOM 1556 N N . GLY A 1 203 ? 19.226 -23.060 -15.264 1.00 40.25 203 GLY A N 1
ATOM 1557 C CA . GLY A 1 203 ? 19.205 -23.435 -13.846 1.00 40.25 203 GLY A CA 1
ATOM 1558 C C . GLY A 1 203 ? 20.000 -22.577 -12.869 1.00 40.25 203 GLY A C 1
ATOM 1559 O O . GLY A 1 203 ? 19.934 -22.867 -11.678 1.00 40.25 203 GLY A O 1
ATOM 1560 N N . GLU A 1 204 ? 20.661 -21.491 -13.280 1.00 40.62 204 GLU A N 1
ATOM 1561 C CA . GLU A 1 204 ? 21.294 -20.568 -12.324 1.00 40.62 204 GLU A CA 1
ATOM 1562 C C . GLU A 1 204 ? 20.969 -19.095 -12.635 1.00 40.62 204 GLU A C 1
ATOM 1564 O O . GLU A 1 204 ? 21.612 -18.421 -13.434 1.00 40.62 204 GLU A O 1
ATOM 1569 N N . GLY A 1 205 ? 19.940 -18.571 -11.957 1.00 36.97 205 GLY A N 1
ATOM 1570 C CA . GLY A 1 205 ? 19.788 -17.133 -11.701 1.00 36.97 205 GLY A CA 1
ATOM 1571 C C . GLY A 1 205 ? 19.287 -16.255 -12.854 1.00 36.97 205 GLY A C 1
ATOM 1572 O O . GLY A 1 205 ? 19.976 -15.329 -13.272 1.00 36.97 205 GLY A O 1
ATOM 1573 N N . GLY A 1 206 ? 18.050 -16.454 -13.318 1.00 36.38 206 GLY A N 1
ATOM 1574 C CA . GLY A 1 206 ? 17.355 -15.438 -14.120 1.00 36.38 206 GLY A CA 1
ATOM 1575 C C . GLY A 1 206 ? 16.127 -15.968 -14.848 1.00 36.38 206 GLY A C 1
ATOM 1576 O O . GLY A 1 206 ? 16.226 -16.354 -16.006 1.00 36.38 206 GLY A O 1
ATOM 1577 N N . GLY A 1 207 ? 14.973 -15.981 -14.174 1.00 34.94 207 GLY A N 1
ATOM 1578 C CA . GLY A 1 207 ? 13.686 -16.289 -14.809 1.00 34.94 207 GLY A CA 1
ATOM 1579 C C . GLY A 1 207 ? 13.273 -15.241 -15.862 1.00 34.94 207 GLY A C 1
ATOM 1580 O O . GLY A 1 207 ? 13.892 -14.174 -15.939 1.00 34.94 207 GLY A O 1
ATOM 1581 N N . PRO A 1 208 ? 12.236 -15.519 -16.679 1.00 42.09 208 PRO A N 1
ATOM 1582 C CA . PRO A 1 208 ? 11.750 -14.593 -17.705 1.00 42.09 208 PRO A CA 1
ATOM 1583 C C . PRO A 1 208 ? 11.395 -13.245 -17.073 1.00 42.09 208 PRO A C 1
ATOM 1585 O O . PRO A 1 208 ? 10.590 -13.192 -16.148 1.00 42.09 208 PRO A O 1
ATOM 1588 N N . GLY A 1 209 ? 12.021 -12.159 -17.536 1.00 39.59 209 GLY A N 1
ATOM 1589 C CA . GLY A 1 209 ? 11.705 -10.806 -17.079 1.00 39.59 209 GLY A CA 1
ATOM 1590 C C . GLY A 1 209 ? 10.386 -10.308 -17.663 1.00 39.59 209 GLY A C 1
ATOM 1591 O O . GLY A 1 209 ? 9.982 -10.726 -18.745 1.00 39.59 209 GLY A O 1
ATOM 1592 N N . SER A 1 210 ? 9.706 -9.404 -16.957 1.00 44.03 210 SER A N 1
ATOM 1593 C CA . SER A 1 210 ? 8.465 -8.795 -17.447 1.00 44.03 210 SER A CA 1
ATOM 1594 C C . SER A 1 210 ? 8.685 -7.330 -17.808 1.00 44.03 210 SER A C 1
ATOM 1596 O O . SER A 1 210 ? 9.308 -6.574 -17.056 1.00 44.03 210 SER A O 1
ATOM 1598 N N . VAL A 1 211 ? 8.164 -6.913 -18.963 1.00 48.91 211 VAL A N 1
ATOM 1599 C CA . VAL A 1 211 ? 8.080 -5.494 -19.314 1.00 48.91 211 VAL A CA 1
ATOM 1600 C C . VAL A 1 211 ? 6.644 -5.041 -19.123 1.00 48.91 211 VAL A C 1
ATOM 1602 O O . VAL A 1 211 ? 5.723 -5.580 -19.737 1.00 48.91 211 VAL A O 1
ATOM 1605 N N . LEU A 1 212 ? 6.443 -4.054 -18.254 1.00 42.91 212 LEU A N 1
ATOM 1606 C CA . LEU A 1 212 ? 5.132 -3.450 -18.088 1.00 42.91 212 LEU A CA 1
ATOM 1607 C C . LEU A 1 212 ? 4.911 -2.413 -19.189 1.00 42.91 212 LEU A C 1
ATOM 1609 O O . LEU A 1 212 ? 5.539 -1.356 -19.178 1.00 42.91 212 LEU A O 1
ATOM 1613 N N . VAL A 1 213 ? 3.983 -2.714 -20.096 1.00 35.78 213 VAL A N 1
ATOM 1614 C CA . VAL A 1 213 ? 3.511 -1.791 -21.132 1.00 35.78 213 VAL A CA 1
ATOM 1615 C C . VAL A 1 213 ? 2.242 -1.114 -20.637 1.00 35.78 213 VAL A C 1
ATOM 1617 O O . VAL A 1 213 ? 1.208 -1.765 -20.476 1.00 35.78 213 VAL A O 1
ATOM 1620 N N . LEU A 1 214 ? 2.301 0.196 -20.405 1.00 32.34 214 LEU A N 1
ATOM 1621 C CA . LEU A 1 214 ? 1.089 0.995 -20.244 1.00 32.34 214 LEU A CA 1
ATOM 1622 C C . LEU A 1 214 ? 0.492 1.200 -21.640 1.00 32.34 214 LEU A C 1
ATOM 1624 O O . LEU A 1 214 ? 1.026 1.964 -22.439 1.00 32.34 214 LEU A O 1
ATOM 1628 N N . ARG A 1 215 ? -0.579 0.470 -21.968 1.00 26.47 215 ARG A N 1
ATOM 1629 C CA . ARG A 1 215 ? -1.327 0.693 -23.211 1.00 26.47 215 ARG A CA 1
ATOM 1630 C C . ARG A 1 215 ? -2.158 1.968 -23.068 1.00 26.47 215 ARG A C 1
ATOM 1632 O O . ARG A 1 215 ? -3.081 2.005 -22.261 1.00 26.47 215 ARG A O 1
ATOM 1639 N N . GLY A 1 216 ? -1.836 2.995 -23.848 1.00 23.00 216 GLY A N 1
ATOM 1640 C CA . GLY A 1 216 ? -2.731 4.124 -24.077 1.00 23.00 216 GLY A CA 1
ATOM 1641 C C . GLY A 1 216 ? -3.825 3.752 -25.081 1.00 23.00 216 GLY A C 1
ATOM 1642 O O . GLY A 1 216 ? -3.528 3.157 -26.115 1.00 23.00 216 GLY A O 1
ATOM 1643 N N . GLY A 1 217 ? -5.073 4.115 -24.776 1.00 28.38 217 GLY A N 1
ATOM 1644 C CA . GLY A 1 217 ? -6.206 3.997 -25.698 1.00 28.38 217 GLY A CA 1
ATOM 1645 C C . GLY A 1 217 ? -7.398 3.233 -25.128 1.00 28.38 217 GLY A C 1
ATOM 1646 O O . GLY A 1 217 ? -7.589 2.077 -25.473 1.00 28.38 217 GLY A O 1
ATOM 1647 N N . GLU A 1 218 ? -8.170 3.894 -24.262 1.00 26.58 218 GLU A N 1
ATOM 1648 C CA . GLU A 1 218 ? -9.644 3.923 -24.245 1.00 26.58 218 GLU A CA 1
ATOM 1649 C C . GLU A 1 218 ? -10.097 4.895 -23.140 1.00 26.58 218 GLU A C 1
ATOM 1651 O O . GLU A 1 218 ? -9.553 4.913 -22.033 1.00 26.58 218 GLU A O 1
ATOM 1656 N N . THR A 1 219 ? -11.045 5.776 -23.461 1.00 27.36 219 THR A N 1
ATOM 1657 C CA . THR A 1 219 ? -11.609 6.750 -22.525 1.00 27.36 219 THR A CA 1
ATOM 1658 C C . THR A 1 219 ? -12.491 6.043 -21.506 1.00 27.36 219 THR A C 1
ATOM 1660 O O . THR A 1 219 ? -13.558 5.527 -21.831 1.00 27.36 219 THR A O 1
ATOM 1663 N N . HIS A 1 220 ? -12.092 6.104 -20.240 1.00 28.56 220 HIS A N 1
ATOM 1664 C CA . HIS A 1 220 ? -12.997 5.871 -19.126 1.00 28.56 220 HIS A CA 1
ATOM 1665 C C . HIS A 1 220 ? -13.109 7.159 -18.315 1.00 28.56 220 HIS A C 1
ATOM 1667 O O . HIS A 1 220 ? -12.102 7.692 -17.849 1.00 28.56 220 HIS A O 1
ATOM 1673 N N . GLU A 1 221 ? -14.336 7.656 -18.134 1.00 28.06 221 GLU A N 1
ATOM 1674 C CA . GLU A 1 221 ? -14.640 8.628 -17.084 1.00 28.06 221 GLU A CA 1
ATOM 1675 C C . GLU A 1 221 ? -14.259 8.012 -15.731 1.00 28.06 221 GLU A C 1
ATOM 1677 O O . GLU A 1 221 ? -15.012 7.246 -15.126 1.00 28.06 221 GLU A O 1
ATOM 1682 N N . ALA A 1 222 ? -13.061 8.325 -15.248 1.00 26.45 222 ALA A N 1
ATOM 1683 C CA . ALA A 1 222 ? -12.592 7.870 -13.953 1.00 26.45 222 ALA A CA 1
ATOM 1684 C C . ALA A 1 222 ? -13.051 8.850 -12.868 1.00 26.45 222 ALA A C 1
ATOM 1686 O O . ALA A 1 222 ? -12.344 9.779 -12.480 1.00 26.45 222 ALA A O 1
ATOM 1687 N N . ARG A 1 223 ? -14.246 8.610 -12.318 1.00 28.69 223 ARG A N 1
ATOM 1688 C CA . ARG A 1 223 ? -14.534 8.996 -10.932 1.00 28.69 223 ARG A CA 1
ATOM 1689 C C . ARG A 1 223 ? -13.813 8.010 -10.018 1.00 28.69 223 ARG A C 1
ATOM 1691 O O . ARG A 1 223 ? -14.307 6.909 -9.801 1.00 28.69 223 ARG A O 1
ATOM 1698 N N . GLY A 1 224 ? -12.673 8.393 -9.455 1.00 24.12 224 GLY A N 1
ATOM 1699 C CA . GLY A 1 224 ? -12.069 7.608 -8.381 1.00 24.12 224 GLY A CA 1
ATOM 1700 C C . GLY A 1 224 ? -10.568 7.786 -8.261 1.00 24.12 224 GLY A C 1
ATOM 1701 O O . GLY A 1 224 ? -9.816 7.519 -9.189 1.00 24.12 224 GLY A O 1
ATOM 1702 N N . ILE A 1 225 ? -10.136 8.213 -7.082 1.00 27.00 225 ILE A N 1
ATOM 1703 C CA . ILE A 1 225 ? -8.731 8.314 -6.717 1.00 27.00 225 ILE A CA 1
ATOM 1704 C C . ILE A 1 225 ? -8.185 6.894 -6.499 1.00 27.00 225 ILE A C 1
ATOM 1706 O O . ILE A 1 225 ? -8.687 6.164 -5.641 1.00 27.00 225 ILE A O 1
ATOM 1710 N N . THR A 1 226 ? -7.150 6.490 -7.238 1.00 24.31 226 THR A N 1
ATOM 1711 C CA . THR A 1 226 ? -6.493 5.186 -7.049 1.00 24.31 226 THR A CA 1
ATOM 1712 C C . THR A 1 226 ? -5.577 5.226 -5.824 1.00 24.31 226 THR A C 1
ATOM 1714 O O . THR A 1 226 ? -4.362 5.375 -5.929 1.00 24.31 226 THR A O 1
ATOM 1717 N N . PHE A 1 227 ? -6.158 5.081 -4.633 1.00 25.55 227 PHE A N 1
ATOM 1718 C CA . PHE A 1 227 ? -5.410 4.736 -3.426 1.00 25.55 227 PHE A CA 1
ATOM 1719 C C . PHE A 1 227 ? -5.324 3.211 -3.287 1.00 25.55 227 PHE A C 1
ATOM 1721 O O . PHE A 1 227 ? -6.337 2.503 -3.281 1.00 25.55 227 PHE A O 1
ATOM 1728 N N . CYS A 1 228 ? -4.121 2.667 -3.090 1.00 29.97 228 CYS A N 1
ATOM 1729 C CA . CYS A 1 228 ? -4.005 1.343 -2.486 1.00 29.97 228 CYS A CA 1
ATOM 1730 C C . CYS A 1 228 ? -4.452 1.485 -1.022 1.00 29.97 228 CYS A C 1
ATOM 1732 O O . CYS A 1 228 ? -3.706 1.993 -0.190 1.00 29.97 228 CYS A O 1
ATOM 1734 N N . ARG A 1 229 ? -5.713 1.146 -0.725 1.00 38.47 229 ARG A N 1
ATOM 1735 C CA . ARG A 1 229 ? -6.238 1.042 0.643 1.00 38.47 229 ARG A CA 1
ATOM 1736 C C . ARG A 1 229 ? -5.549 -0.147 1.288 1.00 38.47 229 ARG A C 1
ATOM 1738 O O . ARG A 1 229 ? -5.933 -1.262 0.989 1.00 38.47 229 ARG A O 1
ATOM 1745 N N . VAL A 1 230 ? -4.498 0.068 2.066 1.00 41.62 230 VAL A N 1
ATOM 1746 C CA . VAL A 1 230 ? -3.694 -1.048 2.589 1.00 41.62 230 VAL A CA 1
ATOM 1747 C C . VAL A 1 230 ? -4.178 -1.466 3.966 1.00 41.62 230 VAL A C 1
ATOM 1749 O O . VAL A 1 230 ? -4.064 -2.627 4.334 1.00 41.62 230 VAL A O 1
ATOM 1752 N N . ILE A 1 231 ? -4.727 -0.534 4.741 1.00 38.06 231 ILE A N 1
ATOM 1753 C CA . ILE A 1 231 ? -5.048 -0.775 6.142 1.00 38.06 231 ILE A CA 1
ATOM 1754 C C . ILE A 1 231 ? -6.442 -0.242 6.455 1.00 38.06 231 ILE A C 1
ATOM 1756 O O . ILE A 1 231 ? -6.742 0.915 6.170 1.00 38.06 231 ILE A O 1
ATOM 1760 N N . ASP A 1 232 ? -7.245 -1.062 7.118 1.00 39.41 232 ASP A N 1
ATOM 1761 C CA . ASP A 1 232 ? -8.463 -0.656 7.805 1.00 39.41 232 ASP A CA 1
ATOM 1762 C C . ASP A 1 232 ? -8.239 -0.701 9.316 1.00 39.41 232 ASP A C 1
ATOM 1764 O O . ASP A 1 232 ? -7.765 -1.701 9.856 1.00 39.41 232 ASP A O 1
ATOM 1768 N N . ALA A 1 233 ? -8.599 0.380 10.006 1.00 37.44 233 ALA A N 1
ATOM 1769 C CA . ALA A 1 233 ? -8.726 0.410 11.457 1.00 37.44 233 ALA A CA 1
ATOM 1770 C C . ALA A 1 233 ? -10.212 0.482 11.833 1.00 37.44 233 ALA A C 1
ATOM 1772 O O . ALA A 1 233 ? -10.943 1.368 11.379 1.00 37.44 233 ALA A O 1
ATOM 1773 N N . PHE A 1 234 ? -10.662 -0.452 12.665 1.00 32.78 234 PHE A N 1
ATOM 1774 C CA . PHE A 1 234 ? -12.051 -0.607 13.083 1.00 32.78 234 PHE A CA 1
ATOM 1775 C C . PHE A 1 234 ? -12.176 -0.404 14.588 1.00 32.78 234 PHE A C 1
ATOM 1777 O O . PHE A 1 234 ? -11.387 -0.949 15.349 1.00 32.78 234 PHE A O 1
ATOM 1784 N N . CYS A 1 235 ? -13.168 0.375 15.024 1.00 36.22 235 CYS A N 1
ATOM 1785 C CA . CYS A 1 235 ? -13.453 0.612 16.437 1.00 36.22 235 CYS A CA 1
ATOM 1786 C C . CYS A 1 235 ? -14.903 0.225 16.778 1.00 36.22 235 CYS A C 1
ATOM 1788 O O . CYS A 1 235 ? -15.808 1.001 16.444 1.00 36.22 235 CYS A O 1
ATOM 1790 N N . PRO A 1 236 ? -15.158 -0.920 17.442 1.00 37.00 236 PRO A N 1
ATOM 1791 C CA . PRO A 1 236 ? -16.485 -1.256 17.961 1.00 37.00 236 PRO A CA 1
ATOM 1792 C C . PRO A 1 236 ? -16.778 -0.572 19.305 1.00 37.00 236 PRO A C 1
ATOM 1794 O O . PRO A 1 236 ? -15.902 -0.470 20.158 1.00 37.00 236 PRO A O 1
ATOM 1797 N N . ALA A 1 237 ? -18.015 -0.117 19.535 1.00 40.50 237 ALA A N 1
ATOM 1798 C CA . ALA A 1 237 ? -18.409 0.495 20.812 1.00 40.50 237 ALA A CA 1
ATOM 1799 C C . ALA A 1 237 ? -19.174 -0.428 21.784 1.00 40.50 237 ALA A C 1
ATOM 1801 O O . ALA A 1 237 ? -19.478 0.024 22.887 1.00 40.50 237 ALA A O 1
ATOM 1802 N N . ARG A 1 238 ? -19.489 -1.693 21.448 1.00 36.78 238 ARG A N 1
ATOM 1803 C CA . ARG A 1 238 ? -20.250 -2.604 22.338 1.00 36.78 238 ARG A CA 1
ATOM 1804 C C . ARG A 1 238 ? -19.796 -4.068 22.251 1.00 36.78 238 ARG A C 1
ATOM 1806 O O . ARG A 1 238 ? -19.261 -4.481 21.230 1.00 36.78 238 ARG A O 1
ATOM 1813 N N . ASP A 1 239 ? -19.976 -4.806 23.351 1.00 40.78 239 ASP A N 1
ATOM 1814 C CA . ASP A 1 239 ? -19.536 -6.204 23.555 1.00 40.78 239 ASP A CA 1
ATOM 1815 C C . ASP A 1 239 ? -20.495 -7.270 22.987 1.00 40.78 239 ASP A C 1
ATOM 1817 O O . ASP A 1 239 ? -20.198 -8.459 23.047 1.00 40.78 239 ASP A O 1
ATOM 1821 N N . ASP A 1 240 ? -21.653 -6.873 22.460 1.00 40.06 240 ASP A N 1
ATOM 1822 C CA . ASP A 1 240 ? -22.808 -7.751 22.238 1.00 40.06 240 ASP A CA 1
ATOM 1823 C C . ASP A 1 240 ? -23.036 -8.200 20.783 1.00 40.06 240 ASP A C 1
ATOM 1825 O O . ASP A 1 240 ? -24.062 -8.814 20.502 1.00 40.06 240 ASP A O 1
ATOM 1829 N N . PHE A 1 241 ? -22.094 -7.984 19.858 1.00 33.41 241 PHE A N 1
ATOM 1830 C CA . PHE A 1 241 ? -22.246 -8.424 18.462 1.00 33.41 241 PHE A CA 1
ATOM 1831 C C . PHE A 1 241 ? -21.042 -9.240 17.962 1.00 33.41 241 PHE A C 1
ATOM 1833 O O . PHE A 1 241 ? -19.950 -8.699 17.785 1.00 33.41 241 PHE A O 1
ATOM 1840 N N . ARG A 1 242 ? -21.278 -10.546 17.756 1.00 34.41 242 ARG A N 1
ATOM 1841 C CA . ARG A 1 242 ? -20.451 -11.469 16.957 1.00 34.41 242 ARG A CA 1
ATOM 1842 C C . ARG A 1 242 ? -20.790 -11.345 15.477 1.00 34.41 242 ARG A C 1
ATOM 1844 O O . ARG A 1 242 ? -21.979 -11.088 15.182 1.00 34.41 242 ARG A O 1
#

Radius of gyration: 22.68 Å; Cα contacts (8 Å, |Δi|>4): 327; chains: 1; bounding box: 54×41×67 Å

Secondary structure (DSSP, 8-state):
-HHHHHHHHHHHHH----EETTTEE--EEEEEEEEESSS--S---SEEEEEEEE---TT--HHHHHHHHHHHHHHHHHH-TT---EEEE-EEEEE-TTS-EEEEE--------TTSHHHHHHSPPTTSTT--------SS--THHHHTTTS---EEEE-SS-GGGTTSTT----HHHHHHHHHHHS-SS-TTTTTTT-----SSS-PPPEEEE----------S----EEEEEEEE--S---

Nearest PDB structures (foldseek):
  4jn6-assembly1_D  TM=5.420E-01  e=6.469E-01  Mycobacterium tuberculosis
  5k8p-assembly1_G  TM=7.531E-01  e=2.537E+00  Bradyrhizobium sp.
  8ih7-assembly1_D  TM=5.563E-01  e=7.794E-01  Pseudomonas sp.
  4lrt-assembly1_B  TM=5.811E-01  e=1.860E+00  Thermomonospora curvata DSM 43183

pLDDT: mean 72.03, std 22.16, range [23.0, 96.62]

Solvent-accessible surface area (backbone atoms only — not comparable to full-atom values): 15248 Å² total; per-residue (Å²): 102,75,58,54,53,56,49,53,54,46,47,72,72,68,61,77,67,57,75,39,97,86,78,42,68,35,48,78,40,84,74,48,79,47,55,32,70,68,83,73,79,97,60,86,49,52,32,43,40,37,33,25,28,47,52,52,46,67,90,59,43,76,65,63,67,44,47,61,58,52,51,50,50,53,60,47,30,75,80,37,77,78,46,42,73,52,72,47,64,28,71,49,72,49,73,45,97,88,68,51,73,51,73,45,66,39,73,64,36,22,63,85,37,76,88,39,68,68,40,58,69,67,49,80,61,91,88,55,82,93,64,86,72,71,94,82,80,78,93,67,91,58,72,45,22,49,39,35,38,67,70,67,25,50,44,41,81,55,69,56,61,62,77,82,39,56,97,44,97,84,48,70,70,57,67,70,43,46,51,54,44,45,44,67,76,54,54,92,67,65,88,66,57,68,67,74,70,59,79,84,68,92,77,80,89,64,74,78,63,46,77,48,73,71,80,86,87,79,95,69,92,75,88,70,83,91,63,60,46,29,34,32,37,40,31,56,67,71,94,86,76,134

Sequence (242 aa):
MKTMMSLLTSVEKEFIPHWHPLLGEGILKVTDIISSPYPGASVIPDRCRVTFGRRLLVNGTKEGVLKQIKLIIRGVTAFEPRLKAEVFLAVDSAKCYTGEVIKAERFAPGWVSGGHPFVQKALPCPGSAGLSQGVSHYSFCTNGSYNAGEAGVPTVGFGHSLGEFAHVVEGYIEIDQLVAAWDRFFPRGETSDIEDRYEPNDGEGGGPGSVLVLRGGETHEARGITFCRVIDAFCPARDDFR